Protein AF-A0A1C5MNN3-F1 (afdb_monomer_lite)

Foldseek 3Di:
DVVLVVLLVVLLVVLVVQLPDPQPVSVVLSDFQDDPVQVVLCVPLLNGRPDPLSSVSSLLVVLVVVVVVCVVVVVLVVLLVCLVVLQVVLLCQCPVCCVPPVDHHDCSVCSGSVSVNSSVVSVLVVLVPDPDPDLVVLVVLLVVLVVQQVVCCVPVVDDDDTSSVVSNVSSVSSNVVVDDDPPDPVVVCVPPPVVVLSSCLVVLLVVLVVVCCVPPVDPPPVVVSNVVSSVVSSVQSPDPVNVVVVVVVVDD

Sequence (252 aa):
MRIFLVLNLVWFGIYTLISYSPYKELARWAKLDVNSKNILKCLLFGSAFGNEYLWYLHAIGMVYVVVYFAAKSQLDKIIHRCFPCLVILYWIMSEGTLLAFGKSVQPFMYRNWLVEGVGFYYMGKWIRKHECQRKTLSIGILIIGSIVTTAEYRICGRLEFYFGNLPMVYGMLALGKTVHIKDNILSMIGSKHSLHLYLYSPFVACVFSLLQMILFQTTRHQEVITVVVVLGTTWLVMQGWFIRAIEKLKIA

Radius of gyration: 20.43 Å; chains: 1; bounding box: 42×42×51 Å

pLDDT: mean 77.91, std 9.07, range [34.47, 92.81]

Secondary structure (DSSP, 8-state):
-HHHHHHHHHHHHHHHHHHTSS-HHHHHHT-----HHHHHHHHHH---TT-HHHHHHHHHHHHHHHHHHHHHTTTHHHHHHHHHHHHHHHHIIIIIHHHHHS-PPPGGGTSSIIIIIIHHHHHHHHHHHS----HHHHHHHHHHHHHHHHHHHHHH---S--TTHHHHHHHHHHHHHHS-----HHHHIIIIIHHHHHHHHHHHHHHHHHHHHHHH---TTHHHHHHHHHHHHHHHHT-HHHHHHHHHHT--

Structure (mmCIF, N/CA/C/O backbone):
data_AF-A0A1C5MNN3-F1
#
_entry.id   AF-A0A1C5MNN3-F1
#
loop_
_atom_site.group_PDB
_atom_site.id
_atom_site.type_symbol
_atom_site.label_atom_id
_atom_site.label_alt_id
_atom_site.label_comp_id
_atom_site.label_asym_id
_atom_site.label_entity_id
_atom_site.label_seq_id
_atom_site.pdbx_PDB_ins_code
_atom_site.Cartn_x
_atom_site.Cartn_y
_atom_site.Cartn_z
_atom_site.occupancy
_atom_site.B_iso_or_equiv
_atom_site.auth_seq_id
_atom_site.auth_comp_id
_atom_site.auth_asym_id
_atom_site.auth_atom_id
_atom_site.pdbx_PDB_model_num
ATOM 1 N N . MET A 1 1 ? -9.676 -12.821 -4.456 1.00 58.44 1 MET A N 1
ATOM 2 C CA . MET A 1 1 ? -8.651 -13.871 -4.270 1.00 58.44 1 MET A CA 1
ATOM 3 C C . MET A 1 1 ? -7.979 -14.253 -5.589 1.00 58.44 1 MET A C 1
ATOM 5 O O . MET A 1 1 ? -6.807 -13.941 -5.734 1.00 58.44 1 MET A O 1
ATOM 9 N N . ARG A 1 2 ? -8.698 -14.827 -6.570 1.00 66.81 2 ARG A N 1
ATOM 10 C CA . ARG A 1 2 ? -8.110 -15.340 -7.830 1.00 66.81 2 ARG A CA 1
ATOM 11 C C . ARG A 1 2 ? -7.342 -14.290 -8.648 1.00 66.81 2 ARG A C 1
ATOM 13 O O . ARG A 1 2 ? -6.217 -14.551 -9.044 1.00 66.81 2 ARG A O 1
ATOM 20 N N . ILE A 1 3 ? -7.884 -13.078 -8.797 1.00 73.81 3 ILE A N 1
ATOM 21 C CA . ILE A 1 3 ? -7.255 -12.026 -9.618 1.00 73.81 3 ILE A CA 1
ATOM 22 C C . ILE A 1 3 ? -5.863 -11.598 -9.124 1.00 73.81 3 ILE A C 1
ATOM 24 O O . ILE A 1 3 ? -4.985 -11.372 -9.941 1.00 73.81 3 ILE A O 1
ATOM 28 N N . PHE A 1 4 ? -5.628 -11.538 -7.808 1.00 75.62 4 PHE A N 1
ATOM 29 C CA . PHE A 1 4 ? -4.334 -11.110 -7.258 1.00 75.62 4 PHE A CA 1
ATOM 30 C C . PHE A 1 4 ? -3.255 -12.173 -7.449 1.00 75.62 4 PHE A C 1
ATOM 32 O O . PHE A 1 4 ? -2.132 -11.837 -7.800 1.00 75.62 4 PHE A O 1
ATOM 39 N N . LEU A 1 5 ? -3.606 -13.451 -7.268 1.00 71.94 5 LEU A N 1
ATOM 40 C CA . LEU A 1 5 ? -2.689 -14.570 -7.497 1.00 71.94 5 LEU A CA 1
ATOM 41 C C . LEU A 1 5 ? -2.363 -14.723 -8.986 1.00 71.94 5 LEU A C 1
ATOM 43 O O . LEU A 1 5 ? -1.198 -14.861 -9.342 1.00 71.94 5 LEU A O 1
ATOM 47 N N . VAL A 1 6 ? -3.375 -14.627 -9.856 1.00 77.56 6 VAL A N 1
ATOM 48 C CA . VAL A 1 6 ? -3.179 -14.656 -11.313 1.00 77.56 6 VAL A CA 1
ATOM 49 C C . VAL A 1 6 ? -2.307 -13.485 -11.758 1.00 77.56 6 VAL A C 1
ATOM 51 O O . VAL A 1 6 ? -1.331 -13.701 -12.466 1.00 77.56 6 VAL A O 1
ATOM 54 N N . LEU A 1 7 ? -2.596 -12.261 -11.305 1.00 79.31 7 LEU A N 1
ATOM 55 C CA . LEU A 1 7 ? -1.767 -11.099 -11.629 1.00 79.31 7 LEU A CA 1
ATOM 56 C C . LEU A 1 7 ? -0.347 -11.242 -11.086 1.00 79.31 7 LEU A C 1
ATOM 58 O O . LEU A 1 7 ? 0.587 -10.881 -11.788 1.00 79.31 7 LEU A O 1
ATOM 62 N N . ASN A 1 8 ? -0.162 -11.800 -9.888 1.00 80.12 8 ASN A N 1
ATOM 63 C CA . ASN A 1 8 ? 1.170 -12.045 -9.339 1.00 80.12 8 ASN A CA 1
ATOM 64 C C . ASN A 1 8 ? 1.982 -12.992 -10.240 1.00 80.12 8 ASN A C 1
ATOM 66 O O . ASN A 1 8 ? 3.125 -12.682 -10.560 1.00 80.12 8 ASN A O 1
ATOM 70 N N . LEU A 1 9 ? 1.371 -14.078 -10.727 1.00 79.44 9 LEU A N 1
ATOM 71 C CA . LEU A 1 9 ? 2.006 -15.013 -11.664 1.00 79.44 9 LEU A CA 1
ATOM 72 C C . LEU A 1 9 ? 2.290 -14.378 -13.031 1.00 79.44 9 LEU A C 1
ATOM 74 O O . LEU A 1 9 ? 3.383 -14.544 -13.569 1.00 79.44 9 LEU A O 1
ATOM 78 N N . VAL A 1 10 ? 1.330 -13.628 -13.581 1.00 83.38 10 VAL A N 1
ATOM 79 C CA . VAL A 1 10 ? 1.500 -12.906 -14.853 1.00 83.38 10 VAL A CA 1
ATOM 80 C C . VAL A 1 10 ? 2.658 -11.919 -14.747 1.00 83.38 10 VAL A C 1
ATOM 82 O O . VAL A 1 10 ? 3.534 -11.908 -15.607 1.00 83.38 10 VAL A O 1
ATOM 85 N N . TRP A 1 11 ? 2.706 -11.134 -13.672 1.00 81.69 11 TRP A N 1
ATOM 86 C CA . TRP A 1 11 ? 3.780 -10.176 -13.446 1.00 81.69 11 TRP A CA 1
ATOM 87 C C . TRP A 1 11 ? 5.119 -10.841 -13.195 1.00 81.69 11 TRP A C 1
ATOM 89 O O . TRP A 1 11 ? 6.117 -10.367 -13.724 1.00 81.69 11 TRP A O 1
ATOM 99 N N . PHE A 1 12 ? 5.152 -11.954 -12.464 1.00 81.81 12 PHE A N 1
ATOM 100 C CA . PHE A 1 12 ? 6.369 -12.742 -12.313 1.00 81.81 12 PHE A CA 1
ATOM 101 C C . PHE A 1 12 ? 6.917 -13.157 -13.686 1.00 81.81 12 PHE A C 1
ATOM 103 O O . PHE A 1 12 ? 8.083 -12.902 -13.972 1.00 81.81 12 PHE A O 1
ATOM 110 N N . GLY A 1 13 ? 6.060 -13.676 -14.575 1.00 82.50 13 GLY A N 1
ATOM 111 C CA . GLY A 1 13 ? 6.435 -14.016 -15.950 1.00 82.50 13 GLY A CA 1
ATOM 112 C C . GLY A 1 13 ? 6.907 -12.813 -16.774 1.00 82.50 13 GLY A C 1
ATOM 113 O O . GLY A 1 13 ? 7.949 -12.890 -17.421 1.00 82.50 13 GLY A O 1
ATOM 114 N N . ILE A 1 14 ? 6.191 -11.684 -16.717 1.00 83.56 14 ILE A N 1
ATOM 115 C CA . ILE A 1 14 ? 6.579 -10.436 -17.398 1.00 83.56 14 ILE A CA 1
ATOM 116 C C . ILE A 1 14 ? 7.956 -9.967 -16.916 1.00 83.56 14 ILE A C 1
ATOM 118 O O . ILE A 1 14 ? 8.823 -9.682 -17.738 1.00 83.56 14 ILE A O 1
ATOM 122 N N . TYR A 1 15 ? 8.189 -9.928 -15.603 1.00 83.25 15 TYR A N 1
ATOM 123 C CA . TYR A 1 15 ? 9.475 -9.525 -15.040 1.00 83.25 15 TYR A CA 1
ATOM 124 C C . TYR A 1 15 ? 10.598 -10.477 -15.450 1.00 83.25 15 TYR A C 1
ATOM 126 O O . TYR A 1 15 ? 11.658 -10.017 -15.872 1.00 83.25 15 TYR A O 1
ATOM 134 N N . THR A 1 16 ? 10.359 -11.791 -15.433 1.00 82.62 16 THR A N 1
ATOM 135 C CA . THR A 1 16 ? 11.331 -12.764 -15.942 1.00 82.62 16 THR A CA 1
ATOM 136 C C . THR A 1 16 ? 11.666 -12.501 -17.411 1.00 82.62 16 THR A C 1
ATOM 138 O O . THR A 1 16 ? 12.842 -12.400 -17.745 1.00 82.62 16 THR A O 1
ATOM 141 N N . LEU A 1 17 ? 10.673 -12.308 -18.284 1.00 83.31 17 LEU A N 1
ATOM 142 C CA . LEU A 1 17 ? 10.906 -12.030 -19.706 1.00 83.31 17 LEU A CA 1
ATOM 143 C C . LEU A 1 17 ? 11.680 -10.724 -19.926 1.00 83.31 17 LEU A C 1
ATOM 145 O O . LEU A 1 17 ? 12.639 -10.690 -20.694 1.00 83.31 17 LEU A O 1
ATOM 149 N N . ILE A 1 18 ? 11.302 -9.660 -19.217 1.00 81.88 18 ILE A N 1
ATOM 150 C CA . ILE A 1 18 ? 11.962 -8.358 -19.318 1.00 81.88 18 ILE A CA 1
ATOM 151 C C . ILE A 1 18 ? 13.399 -8.420 -18.775 1.00 81.88 18 ILE A C 1
ATOM 153 O O . ILE A 1 18 ? 14.274 -7.736 -19.303 1.00 81.88 18 ILE A O 1
ATOM 157 N N . SER A 1 19 ? 13.682 -9.269 -17.783 1.00 80.81 19 SER A N 1
ATOM 158 C CA .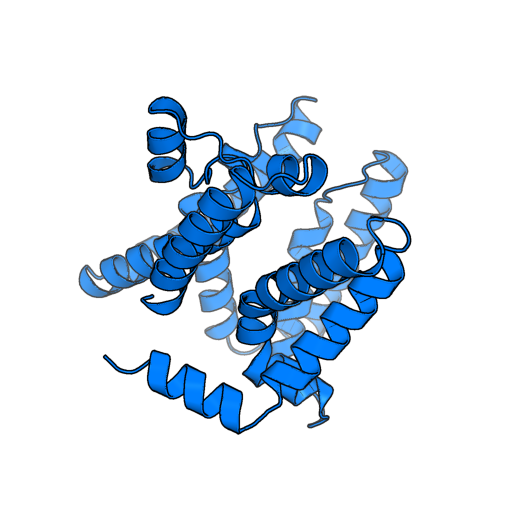 SER A 1 19 ? 15.040 -9.442 -17.249 1.00 80.81 19 SER A CA 1
ATOM 159 C C . SER A 1 19 ? 16.038 -9.997 -18.280 1.00 80.81 19 SER A C 1
ATOM 161 O O . SER A 1 19 ? 17.231 -9.721 -18.175 1.00 80.81 19 SER A O 1
ATOM 163 N N . TYR A 1 20 ? 15.555 -10.705 -19.311 1.00 81.44 20 TYR A N 1
ATOM 164 C CA . TYR A 1 20 ? 16.356 -11.202 -20.441 1.00 81.44 20 TYR A CA 1
ATOM 165 C C . TYR A 1 20 ? 16.415 -10.234 -21.635 1.00 81.44 20 TYR A C 1
ATOM 167 O O . TYR A 1 20 ? 16.997 -10.557 -22.670 1.00 81.44 20 TYR A O 1
ATOM 175 N N . SER A 1 21 ? 15.810 -9.051 -21.518 1.00 77.38 21 SER A N 1
ATOM 176 C CA . SER A 1 21 ? 15.780 -8.050 -22.583 1.00 77.38 21 SER A CA 1
ATOM 177 C C . SER A 1 21 ? 17.183 -7.508 -22.912 1.00 77.38 21 SER A C 1
ATOM 179 O O . SER A 1 21 ? 17.987 -7.302 -21.999 1.00 77.38 21 SER A O 1
ATOM 181 N N . PRO A 1 22 ? 17.485 -7.182 -24.188 1.00 74.38 22 PRO A N 1
ATOM 182 C CA . PRO A 1 22 ? 18.760 -6.564 -24.571 1.00 74.38 22 PRO A CA 1
ATOM 183 C C . PRO A 1 22 ? 18.957 -5.160 -23.969 1.00 74.38 22 PRO A C 1
ATOM 185 O O . PRO A 1 22 ? 20.072 -4.633 -23.957 1.00 74.38 22 PRO A O 1
ATOM 188 N N . TYR A 1 23 ? 17.895 -4.540 -23.449 1.00 76.38 23 TYR A N 1
ATOM 189 C CA . TYR A 1 23 ? 17.963 -3.214 -22.854 1.00 76.38 23 TYR A CA 1
ATOM 190 C C . TYR A 1 23 ? 18.348 -3.258 -21.366 1.00 76.38 23 TYR A C 1
ATOM 192 O O . TYR A 1 23 ? 17.524 -3.554 -20.500 1.00 76.38 23 TYR A O 1
ATOM 200 N N . LYS A 1 24 ? 19.596 -2.879 -21.056 1.00 74.06 24 LYS A N 1
ATOM 201 C CA . LYS A 1 24 ? 20.201 -2.979 -19.710 1.00 74.06 24 LYS A CA 1
ATOM 202 C C . LYS A 1 24 ? 19.406 -2.307 -18.584 1.00 74.06 24 LYS A C 1
ATOM 204 O O . LYS A 1 24 ? 19.302 -2.880 -17.505 1.00 74.06 24 LYS A O 1
ATOM 209 N N . GLU A 1 25 ? 18.855 -1.115 -18.812 1.00 71.38 25 GLU A N 1
ATOM 210 C CA . GLU A 1 25 ? 18.103 -0.383 -17.776 1.00 71.38 25 GLU A CA 1
ATOM 211 C C . GLU A 1 25 ? 16.767 -1.063 -17.444 1.00 71.38 25 GLU A C 1
ATOM 213 O O . GLU A 1 25 ? 16.407 -1.211 -16.278 1.00 71.38 25 GLU A O 1
ATOM 218 N N . LEU A 1 26 ? 16.074 -1.571 -18.463 1.00 70.12 26 LEU A N 1
ATOM 219 C CA . LEU A 1 26 ? 14.813 -2.286 -18.292 1.00 70.12 26 LEU A CA 1
ATOM 220 C C . LEU A 1 26 ? 15.029 -3.670 -17.662 1.00 70.12 26 LEU A C 1
ATOM 222 O O . LEU A 1 26 ? 14.294 -4.068 -16.760 1.00 70.12 26 LEU A O 1
ATOM 226 N N . ALA A 1 27 ? 16.084 -4.370 -18.084 1.00 74.12 27 ALA A N 1
ATOM 227 C CA . ALA A 1 27 ? 16.485 -5.645 -17.501 1.00 74.12 27 ALA A CA 1
ATOM 228 C C . ALA A 1 27 ? 16.883 -5.500 -16.023 1.00 74.12 27 ALA A C 1
ATOM 230 O O . ALA A 1 27 ? 16.552 -6.362 -15.212 1.00 74.12 27 ALA A O 1
ATOM 231 N N . ARG A 1 28 ? 17.543 -4.391 -15.646 1.00 73.94 28 ARG A N 1
ATOM 232 C CA . ARG A 1 28 ? 17.860 -4.077 -14.244 1.00 73.94 28 ARG A CA 1
ATOM 233 C C . ARG A 1 28 ? 16.593 -3.817 -13.428 1.00 73.94 28 ARG A C 1
ATOM 235 O O . ARG A 1 28 ? 16.484 -4.345 -12.329 1.00 73.94 28 ARG A O 1
ATOM 242 N N . TRP A 1 29 ? 15.644 -3.051 -13.968 1.00 72.81 29 TRP A N 1
ATOM 243 C CA . TRP A 1 29 ? 14.363 -2.772 -13.310 1.00 72.81 29 TRP A CA 1
ATOM 244 C C . TRP A 1 29 ? 13.522 -4.037 -13.074 1.00 72.81 29 TRP A C 1
ATOM 246 O O . TRP A 1 29 ? 12.868 -4.168 -12.043 1.00 72.81 29 TRP A O 1
ATOM 256 N N . ALA A 1 30 ? 13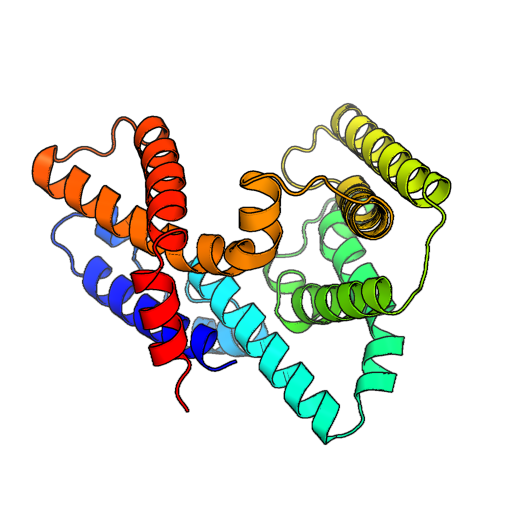.564 -4.986 -14.010 1.00 73.50 30 ALA A N 1
ATOM 257 C CA . ALA A 1 30 ? 12.804 -6.231 -13.940 1.00 73.50 30 ALA A CA 1
ATOM 258 C C . ALA A 1 30 ? 13.546 -7.398 -13.274 1.00 73.50 30 ALA A C 1
ATOM 260 O O . ALA A 1 30 ? 13.024 -8.514 -13.232 1.00 73.50 30 ALA A O 1
ATOM 261 N N . LYS A 1 31 ? 14.770 -7.178 -12.784 1.00 76.94 31 LYS A N 1
ATOM 262 C CA . LYS A 1 31 ? 15.583 -8.246 -12.209 1.00 76.94 31 LYS A CA 1
ATOM 263 C C . LYS A 1 31 ? 14.948 -8.752 -10.914 1.00 76.94 31 LYS A C 1
ATOM 265 O O . LYS A 1 31 ? 14.733 -7.989 -9.977 1.00 76.94 31 LYS A O 1
ATOM 270 N N . LEU A 1 32 ? 14.679 -10.054 -10.868 1.00 78.44 32 LEU A N 1
ATOM 271 C CA . LEU A 1 32 ? 14.131 -10.733 -9.698 1.00 78.44 32 LEU A CA 1
ATOM 272 C C . LEU A 1 32 ? 15.248 -11.462 -8.948 1.00 78.44 32 LEU A C 1
ATOM 274 O O . LEU A 1 32 ? 15.969 -12.274 -9.530 1.00 78.44 32 LEU A O 1
ATOM 278 N N . ASP A 1 33 ? 15.349 -11.238 -7.640 1.00 74.12 33 ASP A N 1
ATOM 279 C CA . ASP A 1 33 ? 16.318 -11.921 -6.778 1.00 74.12 33 ASP A CA 1
ATOM 280 C C . ASP A 1 33 ? 15.761 -13.264 -6.285 1.00 74.12 33 ASP A C 1
ATOM 282 O O . ASP A 1 33 ? 15.411 -13.449 -5.110 1.00 74.12 33 ASP A O 1
ATOM 286 N N . VAL A 1 34 ? 15.660 -14.223 -7.207 1.00 70.56 34 VAL A N 1
ATOM 287 C CA . VAL A 1 34 ? 15.155 -15.572 -6.927 1.00 70.56 34 VAL A CA 1
ATOM 288 C C . VAL A 1 34 ? 16.260 -16.419 -6.289 1.00 70.56 34 VAL A C 1
ATOM 290 O O . VAL A 1 34 ? 17.175 -16.899 -6.950 1.00 70.56 34 VAL A O 1
ATOM 293 N N . ASN A 1 35 ? 16.173 -16.602 -4.972 1.00 75.38 35 ASN A N 1
ATOM 294 C CA . ASN A 1 35 ? 17.053 -17.468 -4.183 1.00 75.38 35 ASN A CA 1
ATOM 295 C C . ASN A 1 35 ? 16.205 -18.242 -3.159 1.00 75.38 35 ASN A C 1
ATOM 297 O O . ASN A 1 35 ? 15.193 -17.718 -2.696 1.00 75.38 35 ASN A O 1
ATOM 301 N N . SER A 1 36 ? 16.611 -19.447 -2.750 1.00 70.50 36 SER A N 1
ATOM 302 C CA . SER A 1 36 ? 15.895 -20.284 -1.769 1.00 70.50 36 SER A CA 1
ATOM 303 C C . SER A 1 36 ? 15.585 -19.538 -0.464 1.00 70.50 36 SER A C 1
ATOM 305 O O . SER A 1 36 ? 14.470 -19.614 0.054 1.00 70.50 36 SER A O 1
ATOM 307 N N . LYS A 1 37 ? 16.524 -18.710 0.013 1.00 74.88 37 LYS A N 1
ATOM 308 C CA . LYS A 1 37 ? 16.318 -17.820 1.170 1.00 74.88 37 LYS A CA 1
ATOM 309 C C . LYS A 1 37 ? 15.230 -16.768 0.923 1.00 74.88 37 LYS A C 1
ATOM 311 O O . LYS A 1 37 ? 14.449 -16.480 1.824 1.00 74.88 37 LYS A O 1
ATOM 316 N N . ASN A 1 38 ? 15.162 -16.207 -0.282 1.00 72.81 38 ASN A N 1
ATOM 317 C CA . ASN A 1 38 ? 14.167 -15.197 -0.648 1.00 72.81 38 ASN A CA 1
ATOM 318 C C . ASN A 1 38 ? 12.795 -15.815 -0.928 1.00 72.81 38 ASN A C 1
ATOM 320 O O . ASN A 1 38 ? 11.794 -15.183 -0.620 1.00 72.81 38 ASN A O 1
ATOM 324 N N . ILE A 1 39 ? 12.733 -17.059 -1.414 1.00 72.31 39 ILE A N 1
ATOM 325 C CA . ILE A 1 39 ? 11.483 -17.825 -1.526 1.00 72.31 39 ILE A CA 1
ATOM 326 C C . ILE A 1 39 ? 10.878 -18.030 -0.133 1.00 72.31 39 ILE A C 1
ATOM 328 O O . ILE A 1 39 ? 9.699 -17.752 0.077 1.00 72.31 39 ILE A O 1
ATOM 332 N N . LEU A 1 40 ? 11.695 -18.440 0.844 1.00 71.19 40 LEU A N 1
ATOM 333 C CA . LEU A 1 40 ? 11.235 -18.619 2.220 1.00 71.19 40 LEU A CA 1
ATOM 334 C C . LEU A 1 40 ? 10.783 -17.291 2.849 1.00 71.19 40 LEU A C 1
ATOM 336 O O . LEU A 1 40 ? 9.727 -17.234 3.477 1.00 71.19 40 LEU A O 1
ATOM 340 N N . LYS A 1 41 ? 11.536 -16.203 2.639 1.00 70.88 41 LYS A N 1
ATOM 341 C CA . LYS A 1 41 ? 11.127 -14.865 3.095 1.00 70.88 41 LYS A CA 1
ATOM 342 C C . LYS A 1 41 ? 9.867 -14.359 2.384 1.00 70.88 41 LYS A C 1
ATOM 344 O O . LYS A 1 41 ? 9.047 -13.708 3.024 1.00 70.88 41 LYS A O 1
ATOM 349 N N . CYS A 1 42 ? 9.676 -14.685 1.106 1.00 71.62 42 CYS A N 1
ATOM 350 C CA . CYS A 1 42 ? 8.456 -14.374 0.366 1.00 71.62 42 CYS A CA 1
ATOM 351 C C . CYS A 1 42 ? 7.252 -15.089 0.982 1.00 71.62 42 CYS A C 1
ATOM 353 O O . CYS A 1 42 ? 6.247 -14.449 1.255 1.00 71.62 42 CYS A O 1
ATOM 355 N N . LEU A 1 43 ? 7.369 -16.387 1.269 1.00 69.19 43 LEU A N 1
ATOM 356 C CA . LEU A 1 43 ? 6.283 -17.169 1.865 1.00 69.19 43 LEU A CA 1
ATOM 357 C C . LEU A 1 43 ? 5.940 -16.714 3.290 1.00 69.19 43 LEU A C 1
ATOM 359 O O . LEU A 1 43 ? 4.767 -16.596 3.636 1.00 69.19 43 LEU A O 1
ATOM 363 N N . LEU A 1 44 ? 6.954 -16.453 4.120 1.00 66.88 44 LEU A N 1
ATOM 364 C CA . LEU A 1 44 ? 6.753 -16.122 5.533 1.00 66.88 44 LEU A CA 1
ATOM 365 C C . LEU A 1 44 ? 6.408 -14.645 5.757 1.00 66.88 44 LEU A C 1
ATOM 367 O O . LEU A 1 44 ? 5.486 -14.335 6.505 1.00 66.88 44 LEU A O 1
ATOM 371 N N . PHE A 1 45 ? 7.121 -13.734 5.094 1.00 64.75 45 PHE A N 1
ATOM 372 C CA . PHE A 1 45 ? 7.054 -12.288 5.341 1.00 64.75 45 PHE A CA 1
ATOM 373 C C . PHE A 1 45 ? 6.544 -11.490 4.136 1.00 64.75 45 PHE A C 1
ATOM 375 O O . PHE A 1 45 ? 6.467 -10.267 4.188 1.00 64.75 45 PHE A O 1
ATOM 382 N N . GLY A 1 46 ? 6.187 -12.153 3.037 1.00 64.94 46 GLY A N 1
ATOM 383 C CA . GLY A 1 46 ? 5.678 -11.501 1.836 1.00 64.94 46 GLY A CA 1
ATOM 384 C C . GLY A 1 46 ? 6.737 -10.821 0.969 1.00 64.94 46 GLY A C 1
ATOM 385 O O . GLY A 1 46 ? 6.361 -10.207 -0.021 1.00 64.94 46 GLY A O 1
ATOM 386 N N . SER A 1 47 ? 8.039 -10.910 1.286 1.00 63.62 47 SER A N 1
ATOM 387 C CA . SER A 1 47 ? 9.103 -10.233 0.523 1.00 63.62 47 SER A CA 1
ATOM 388 C C . SER A 1 47 ? 9.237 -10.794 -0.903 1.00 63.62 47 SER A C 1
ATOM 390 O O . SER A 1 47 ? 9.939 -11.782 -1.129 1.00 63.62 47 SER A O 1
ATOM 392 N N . ALA A 1 48 ? 8.574 -10.181 -1.878 1.00 59.12 48 ALA A N 1
ATOM 393 C CA . ALA A 1 48 ? 8.571 -10.689 -3.244 1.00 59.12 48 ALA A CA 1
ATOM 394 C C . ALA A 1 48 ? 9.831 -10.265 -4.006 1.00 59.12 48 ALA A C 1
ATOM 396 O O . ALA A 1 48 ? 9.841 -9.246 -4.686 1.00 59.12 48 ALA A O 1
ATOM 397 N N . PHE A 1 49 ? 10.895 -11.062 -3.888 1.00 61.88 49 PHE A N 1
ATOM 398 C CA . PHE A 1 49 ? 12.015 -11.125 -4.844 1.00 61.88 49 PHE A CA 1
ATOM 399 C C . PHE A 1 49 ? 12.645 -9.782 -5.276 1.00 61.88 49 PHE A C 1
ATOM 401 O O . PHE A 1 49 ? 13.183 -9.694 -6.376 1.00 61.88 49 PHE A O 1
ATOM 408 N N . GLY A 1 50 ? 12.593 -8.750 -4.425 1.00 60.38 50 GLY A N 1
ATOM 409 C CA . GLY A 1 50 ? 13.141 -7.416 -4.709 1.00 60.38 50 GLY A CA 1
ATOM 410 C C . GLY A 1 50 ? 12.204 -6.448 -5.447 1.00 60.38 50 GLY A C 1
ATOM 411 O O . GLY A 1 50 ? 12.620 -5.332 -5.734 1.00 60.38 50 GLY A O 1
ATOM 412 N N . ASN A 1 51 ? 10.948 -6.823 -5.725 1.00 73.75 51 ASN A N 1
ATOM 413 C CA . ASN A 1 51 ? 9.980 -5.978 -6.428 1.00 73.75 51 ASN A CA 1
ATOM 414 C C . ASN A 1 51 ? 8.780 -5.596 -5.537 1.00 73.75 51 ASN A C 1
ATOM 416 O O . ASN A 1 51 ? 8.029 -6.454 -5.066 1.00 73.75 51 ASN A O 1
ATOM 420 N N . GLU A 1 52 ? 8.573 -4.291 -5.343 1.00 71.56 52 GLU A N 1
ATOM 421 C CA . GLU A 1 52 ? 7.529 -3.739 -4.465 1.00 71.56 52 GLU A CA 1
ATOM 422 C C . GLU A 1 52 ? 6.106 -4.049 -4.944 1.00 71.56 52 GLU A C 1
ATOM 424 O O . GLU A 1 52 ? 5.210 -4.312 -4.140 1.00 71.56 52 GLU A O 1
ATOM 429 N N . TYR A 1 53 ? 5.882 -4.075 -6.257 1.00 74.50 53 TYR A N 1
ATOM 430 C CA . TYR A 1 53 ? 4.557 -4.331 -6.806 1.00 74.50 53 TYR A CA 1
ATOM 431 C C . TYR A 1 53 ? 4.155 -5.808 -6.672 1.00 74.50 53 TYR A C 1
ATOM 433 O O . TYR A 1 53 ? 3.029 -6.121 -6.268 1.00 74.50 53 TYR A O 1
ATOM 441 N N . LEU A 1 54 ? 5.092 -6.734 -6.915 1.00 77.00 54 LEU A N 1
ATOM 442 C CA . LEU A 1 54 ? 4.878 -8.153 -6.615 1.00 77.00 54 LEU A CA 1
ATOM 443 C C . LEU A 1 54 ? 4.658 -8.387 -5.116 1.00 77.00 54 LEU A C 1
ATOM 445 O O . LEU A 1 54 ? 3.821 -9.221 -4.760 1.00 77.00 54 LEU A O 1
ATOM 449 N N . TRP A 1 55 ? 5.370 -7.649 -4.255 1.00 79.44 55 TRP A N 1
ATOM 450 C CA . TRP A 1 55 ? 5.214 -7.726 -2.799 1.00 79.44 55 TRP A CA 1
ATOM 451 C C . TRP A 1 55 ? 3.787 -7.353 -2.402 1.00 79.44 55 TRP A C 1
ATOM 453 O O . TRP A 1 55 ? 3.124 -8.128 -1.714 1.00 79.44 55 TRP A O 1
ATOM 463 N N . TYR A 1 56 ? 3.269 -6.240 -2.924 1.00 77.88 56 TYR A N 1
ATOM 464 C CA . TYR A 1 56 ? 1.906 -5.794 -2.651 1.00 77.88 56 TYR A CA 1
ATOM 465 C C . TYR A 1 56 ? 0.849 -6.810 -3.114 1.00 77.88 56 TYR A C 1
ATOM 467 O O . TYR A 1 56 ? -0.045 -7.183 -2.346 1.00 77.88 56 TYR A O 1
ATOM 475 N N . LEU A 1 57 ? 0.957 -7.297 -4.360 1.00 79.94 57 LEU A N 1
ATOM 476 C CA . LEU A 1 57 ? 0.018 -8.280 -4.914 1.00 79.94 57 LEU A CA 1
ATOM 477 C C . LEU A 1 57 ? 0.004 -9.572 -4.094 1.00 79.94 57 LEU A C 1
ATOM 479 O O . LEU A 1 57 ? -1.066 -10.116 -3.804 1.00 79.94 57 LEU A O 1
ATOM 483 N N . HIS A 1 58 ? 1.190 -10.052 -3.717 1.00 81.31 58 HIS A N 1
ATOM 484 C CA . HIS A 1 58 ? 1.332 -11.236 -2.885 1.00 81.31 58 HIS A CA 1
ATOM 485 C C . HIS A 1 58 ? 0.736 -11.001 -1.494 1.00 81.31 58 HIS A C 1
ATOM 487 O O . HIS A 1 58 ? -0.074 -11.807 -1.033 1.00 81.31 58 HIS A O 1
ATOM 493 N N . ALA A 1 59 ? 1.063 -9.875 -0.854 1.00 82.00 59 ALA A N 1
ATOM 494 C CA . ALA A 1 59 ? 0.606 -9.559 0.490 1.00 82.00 59 ALA A CA 1
ATOM 495 C C . ALA A 1 59 ? -0.925 -9.516 0.578 1.00 82.00 59 ALA A C 1
ATOM 497 O O . ALA A 1 59 ? -1.519 -10.167 1.437 1.00 82.00 59 ALA A O 1
ATOM 498 N N . ILE A 1 60 ? -1.587 -8.838 -0.361 1.00 82.81 60 ILE A N 1
ATOM 499 C CA . ILE A 1 60 ? -3.054 -8.800 -0.412 1.00 82.81 60 ILE A CA 1
ATOM 500 C C . ILE A 1 60 ? -3.650 -10.160 -0.761 1.00 82.81 60 ILE A C 1
ATOM 502 O O . ILE A 1 60 ? -4.667 -10.549 -0.180 1.00 82.81 60 ILE A O 1
ATOM 506 N N . GLY A 1 61 ? -3.031 -10.903 -1.682 1.00 83.12 61 GLY A N 1
ATOM 507 C CA . GLY A 1 61 ? -3.426 -12.277 -1.984 1.00 83.12 61 GLY A CA 1
ATOM 508 C C . GLY A 1 61 ? -3.478 -13.139 -0.720 1.00 83.12 61 GLY A C 1
ATOM 509 O O . GLY A 1 61 ? -4.500 -13.776 -0.455 1.00 83.12 61 GLY A O 1
ATOM 510 N N . MET A 1 62 ? -2.424 -13.076 0.097 1.00 84.50 62 MET A N 1
ATOM 511 C CA . MET A 1 62 ? -2.310 -13.801 1.364 1.00 84.50 62 MET A CA 1
ATOM 512 C C . MET A 1 62 ? -3.321 -13.324 2.413 1.00 84.50 62 MET A C 1
ATOM 514 O O . MET A 1 62 ? -3.946 -14.156 3.069 1.00 84.50 62 MET A O 1
ATOM 518 N N . VAL A 1 63 ? -3.582 -12.016 2.523 1.00 88.00 63 VAL A N 1
ATOM 519 C CA . VAL A 1 63 ? -4.643 -11.490 3.404 1.00 88.00 63 VAL A CA 1
ATOM 520 C C . VAL A 1 63 ? -5.998 -12.107 3.056 1.00 88.00 63 VAL A C 1
ATOM 522 O O . VAL A 1 63 ? -6.704 -12.578 3.946 1.00 88.00 63 VAL A O 1
ATOM 525 N N . TYR A 1 64 ? -6.362 -12.169 1.771 1.00 86.06 64 TYR A N 1
ATOM 526 C CA . TYR A 1 64 ? -7.629 -12.782 1.359 1.00 86.06 64 TYR A CA 1
ATOM 527 C C . TYR A 1 64 ? -7.693 -14.280 1.666 1.00 86.06 64 TYR A C 1
ATOM 529 O O . TYR A 1 64 ? -8.751 -14.761 2.069 1.00 86.06 64 TYR A O 1
ATOM 537 N N . VAL A 1 65 ? -6.584 -15.006 1.495 1.00 86.19 65 VAL A N 1
ATOM 538 C CA . VAL A 1 65 ? -6.481 -16.426 1.867 1.00 86.19 65 VAL A CA 1
ATOM 539 C C . VAL A 1 65 ? -6.748 -16.596 3.364 1.00 86.19 65 VAL A C 1
ATOM 541 O O . VAL A 1 65 ? -7.591 -17.399 3.760 1.00 86.19 65 VAL A O 1
ATOM 544 N N . VAL A 1 66 ? -6.085 -15.797 4.198 1.00 87.44 66 VAL A N 1
ATOM 545 C CA . VAL A 1 66 ? -6.212 -15.852 5.661 1.00 87.44 66 VAL A CA 1
ATOM 546 C C . VAL A 1 66 ? -7.624 -15.499 6.102 1.00 87.44 66 VAL A C 1
ATOM 548 O O . VAL A 1 66 ? -8.198 -16.204 6.925 1.00 87.44 66 VAL A O 1
ATOM 551 N N . VAL A 1 67 ? -8.219 -14.451 5.534 1.00 86.94 67 VAL A N 1
ATOM 552 C CA . VAL A 1 67 ? -9.602 -14.055 5.832 1.00 86.94 67 VAL A CA 1
ATOM 553 C C . VAL A 1 67 ? -10.588 -15.152 5.425 1.00 86.94 67 VAL A C 1
ATOM 555 O O . VAL A 1 67 ? -11.523 -15.434 6.172 1.00 86.94 67 VAL A O 1
ATOM 558 N N . TYR A 1 68 ? -10.370 -15.811 4.283 1.00 87.38 68 TYR A N 1
ATOM 559 C CA . TYR A 1 68 ? -11.196 -16.935 3.843 1.00 87.38 68 TYR A CA 1
ATOM 560 C C . TYR A 1 68 ? -11.129 -18.115 4.825 1.00 87.38 68 TYR A C 1
ATOM 562 O O . TYR A 1 68 ? -12.168 -18.628 5.247 1.00 87.38 68 TYR A O 1
ATOM 570 N N . PHE A 1 69 ? -9.925 -18.506 5.253 1.00 86.81 69 PHE A N 1
ATOM 571 C CA . PHE A 1 69 ? -9.759 -19.553 6.264 1.00 86.81 69 PHE A CA 1
ATOM 572 C C . PHE A 1 69 ? -10.317 -19.140 7.630 1.00 86.81 69 PHE A C 1
ATOM 574 O O . PHE A 1 69 ? -10.988 -19.938 8.278 1.00 86.81 69 PHE A O 1
ATOM 581 N N . ALA A 1 70 ? -10.119 -17.890 8.049 1.00 86.94 70 ALA A N 1
ATOM 582 C CA . ALA A 1 70 ? -10.658 -17.371 9.301 1.00 86.94 70 ALA A CA 1
ATOM 583 C C . ALA A 1 70 ? -12.193 -17.382 9.324 1.00 86.94 70 ALA A C 1
ATOM 585 O O . ALA A 1 70 ? -12.786 -17.688 10.359 1.00 86.94 70 ALA A O 1
ATOM 586 N N . ALA A 1 71 ? -12.834 -17.094 8.188 1.00 84.81 71 ALA A N 1
ATOM 587 C CA . ALA A 1 71 ? -14.281 -17.193 8.041 1.00 84.81 71 ALA A CA 1
ATOM 588 C C . ALA A 1 71 ? -14.759 -18.651 8.132 1.00 84.81 71 ALA A C 1
ATOM 590 O O . ALA A 1 71 ? -15.709 -18.935 8.859 1.00 84.81 71 ALA A O 1
ATOM 591 N N . LYS A 1 72 ? -14.070 -19.583 7.457 1.00 87.12 72 LYS A N 1
ATOM 592 C CA . LYS A 1 72 ? -14.405 -21.016 7.488 1.00 87.12 72 LYS A CA 1
ATOM 593 C C . LYS A 1 72 ? -14.228 -21.632 8.882 1.00 87.12 72 LYS A C 1
ATOM 595 O O . LYS A 1 72 ? -15.054 -22.436 9.297 1.00 87.12 72 LYS A O 1
ATOM 600 N N . SER A 1 73 ? -13.190 -21.225 9.608 1.00 83.44 73 SER A N 1
ATOM 601 C CA . SER A 1 73 ? -12.850 -21.746 10.939 1.00 83.44 73 SER A CA 1
ATOM 602 C C . SER A 1 73 ? -13.469 -20.951 12.098 1.00 83.44 73 SER A C 1
ATOM 604 O O . SER A 1 73 ? -13.084 -21.156 13.243 1.00 83.44 73 SER A O 1
ATOM 606 N N . GLN A 1 74 ? -14.385 -20.011 11.825 1.00 81.81 74 GLN A N 1
ATOM 607 C CA . GLN A 1 74 ? -15.015 -19.128 12.825 1.00 81.81 74 GLN A CA 1
ATOM 608 C C . GLN A 1 74 ? -14.033 -18.295 13.686 1.00 81.81 74 GLN A C 1
ATOM 610 O O . GLN A 1 74 ? -14.411 -17.738 14.718 1.00 81.81 74 GLN A O 1
ATOM 615 N N . LEU A 1 75 ? -12.784 -18.130 13.235 1.00 84.75 75 LEU A N 1
ATOM 616 C CA . LEU A 1 75 ? -11.738 -17.360 13.923 1.00 84.75 75 LEU A CA 1
ATOM 617 C C . LEU A 1 75 ? -11.875 -15.844 13.716 1.00 84.75 75 LEU A C 1
ATOM 619 O O . LEU A 1 75 ? -11.158 -15.072 14.350 1.00 84.75 75 LEU A O 1
ATOM 623 N N . ASP A 1 76 ? -12.807 -15.398 12.868 1.00 83.12 76 ASP A N 1
ATOM 624 C CA . ASP A 1 76 ? -13.037 -13.980 12.559 1.00 83.12 76 ASP A CA 1
ATOM 625 C C . ASP A 1 76 ? -13.219 -13.124 13.825 1.00 83.12 76 ASP A C 1
ATOM 627 O O . ASP A 1 76 ? -12.656 -12.036 13.922 1.00 83.12 76 ASP A O 1
ATOM 631 N N . LYS A 1 77 ? -13.925 -13.642 14.844 1.00 83.56 77 LYS A N 1
ATOM 632 C CA . LYS A 1 77 ? -14.116 -12.950 16.133 1.00 83.56 77 LYS A CA 1
ATOM 633 C C . LYS A 1 77 ? -12.808 -12.765 16.906 1.00 83.56 77 LYS A C 1
ATOM 635 O O . LYS A 1 77 ? -12.628 -11.734 17.550 1.00 83.56 77 LYS A O 1
ATOM 640 N N . ILE A 1 78 ? -11.914 -13.752 16.850 1.00 85.00 78 ILE A N 1
ATOM 641 C CA . ILE A 1 78 ? -10.622 -13.718 17.544 1.00 85.00 78 ILE A CA 1
ATOM 642 C C . ILE A 1 78 ? -9.713 -12.703 16.857 1.00 85.00 78 ILE A C 1
ATOM 644 O O . ILE A 1 78 ? -9.202 -11.799 17.512 1.00 85.00 78 ILE A O 1
ATOM 648 N N . ILE A 1 79 ? -9.596 -12.771 15.529 1.00 85.69 79 ILE A N 1
ATOM 649 C CA . ILE A 1 79 ? -8.771 -11.826 14.765 1.00 85.69 79 ILE A CA 1
ATOM 650 C C . ILE A 1 79 ? -9.308 -10.398 14.915 1.00 85.69 79 ILE A C 1
ATOM 652 O O . ILE A 1 79 ? -8.535 -9.462 15.095 1.00 85.69 79 ILE A O 1
ATOM 656 N N . HIS A 1 80 ? -10.630 -10.223 14.956 1.00 84.81 80 HIS A N 1
ATOM 657 C CA . HIS A 1 80 ? -11.244 -8.924 15.216 1.00 84.81 80 HIS A CA 1
ATOM 658 C C . HIS A 1 80 ? -10.985 -8.382 16.634 1.00 84.81 80 HIS A C 1
ATOM 660 O O . HIS A 1 80 ? -11.076 -7.179 16.851 1.00 84.81 80 HIS A O 1
ATOM 666 N N . ARG A 1 81 ? -10.650 -9.232 17.610 1.00 85.94 81 ARG A N 1
ATOM 667 C CA . ARG A 1 81 ? -10.189 -8.784 18.932 1.00 85.94 81 ARG A CA 1
ATOM 668 C C . ARG A 1 81 ? -8.686 -8.491 18.939 1.00 85.94 81 ARG A C 1
ATOM 670 O O . ARG A 1 81 ? -8.256 -7.596 19.655 1.00 85.94 81 ARG A O 1
ATOM 677 N N . CYS A 1 82 ? -7.906 -9.216 18.139 1.00 87.75 82 CYS A N 1
ATOM 678 C CA . CYS A 1 82 ? -6.448 -9.101 18.086 1.00 87.75 82 CYS A CA 1
ATOM 679 C C . CYS A 1 82 ? -5.928 -8.027 17.115 1.00 87.75 82 CYS A C 1
ATOM 681 O O . CYS A 1 82 ? -4.779 -7.611 17.252 1.00 87.75 82 CYS A O 1
ATOM 683 N N . PHE A 1 83 ? -6.727 -7.546 16.153 1.00 89.12 83 PHE A N 1
ATOM 684 C CA . PHE A 1 83 ? -6.252 -6.555 15.176 1.00 89.12 83 PHE A CA 1
ATOM 685 C C . PHE A 1 83 ? -5.686 -5.264 15.798 1.00 89.12 83 PHE A C 1
ATOM 687 O O . PHE A 1 83 ? -4.709 -4.765 15.241 1.00 89.12 83 PHE A O 1
ATOM 694 N N . PRO A 1 84 ? -6.195 -4.719 16.929 1.00 88.38 84 PRO A N 1
ATOM 695 C CA . PRO A 1 84 ? -5.602 -3.525 17.526 1.00 88.38 84 PRO A CA 1
ATOM 696 C C . PRO A 1 84 ? -4.155 -3.775 17.952 1.00 88.38 84 PRO A C 1
ATOM 698 O O . PRO A 1 84 ? -3.306 -2.915 17.753 1.00 88.38 84 PRO A O 1
ATOM 701 N N . CYS A 1 85 ? -3.846 -4.977 18.451 1.00 90.38 85 CYS A N 1
ATOM 702 C CA . CYS A 1 85 ? -2.478 -5.371 18.772 1.00 90.38 85 CYS A CA 1
ATOM 703 C C . CYS A 1 85 ? -1.596 -5.415 17.519 1.00 90.38 85 CYS A C 1
ATOM 705 O O . CYS A 1 85 ? -0.452 -4.988 17.590 1.00 90.38 85 CYS A O 1
ATOM 707 N N . LEU A 1 86 ? -2.118 -5.875 16.374 1.00 90.31 86 LEU A N 1
ATOM 708 C CA . LEU A 1 86 ? -1.379 -5.877 15.104 1.00 90.31 86 LEU A CA 1
ATOM 709 C C . LEU A 1 86 ? -1.097 -4.455 14.605 1.00 90.31 86 LEU A C 1
ATOM 711 O O . LEU A 1 86 ? 0.019 -4.173 14.183 1.00 90.31 86 LEU A O 1
ATOM 715 N N . VAL A 1 87 ? -2.072 -3.547 14.701 1.00 88.19 87 VAL A N 1
ATOM 716 C CA . VAL A 1 87 ? -1.900 -2.138 14.307 1.00 88.19 87 VAL A CA 1
ATOM 717 C C . VAL A 1 87 ? -0.934 -1.415 15.248 1.00 88.19 87 VAL A C 1
ATOM 719 O O . VAL A 1 87 ? -0.089 -0.656 14.787 1.00 88.19 87 VAL A O 1
ATOM 722 N N . ILE A 1 88 ? -1.001 -1.672 16.557 1.00 87.81 88 ILE A N 1
ATOM 723 C CA . ILE A 1 88 ? -0.040 -1.126 17.528 1.00 87.81 88 ILE A CA 1
ATOM 724 C C . ILE A 1 88 ? 1.358 -1.694 17.274 1.00 87.81 88 ILE A C 1
ATOM 726 O O . ILE A 1 88 ? 2.329 -0.944 17.290 1.00 87.81 88 ILE A O 1
ATOM 730 N N . LEU A 1 89 ? 1.471 -2.995 17.001 1.00 88.88 89 LEU A N 1
ATOM 731 C CA . LEU A 1 89 ? 2.741 -3.629 16.663 1.00 88.88 89 LEU A CA 1
ATOM 732 C C . LEU A 1 89 ? 3.337 -3.016 15.393 1.00 88.88 89 LEU A C 1
ATOM 734 O O . LEU A 1 89 ? 4.513 -2.663 15.398 1.00 88.88 89 LEU A O 1
ATOM 738 N N . TYR A 1 90 ? 2.521 -2.826 14.350 1.00 86.81 90 TYR A N 1
ATOM 739 C CA . TYR A 1 90 ? 2.910 -2.090 13.148 1.00 86.81 90 TYR A CA 1
ATOM 740 C C . TYR A 1 90 ? 3.449 -0.708 13.522 1.00 86.81 90 TYR A C 1
ATOM 742 O O . TYR A 1 90 ? 4.561 -0.369 13.141 1.00 86.81 90 TYR A O 1
ATOM 750 N N . TRP A 1 91 ? 2.702 0.046 14.329 1.00 83.38 91 TRP A N 1
ATOM 751 C CA . TRP A 1 91 ? 3.035 1.418 14.707 1.00 83.38 91 TRP A CA 1
ATOM 752 C C . TRP A 1 91 ? 4.340 1.529 15.514 1.00 83.38 91 TRP A C 1
ATOM 754 O O . TRP A 1 91 ? 5.158 2.418 15.270 1.00 83.38 91 TRP A O 1
ATOM 764 N N . ILE A 1 92 ? 4.568 0.600 16.448 1.00 83.94 92 ILE A N 1
ATOM 765 C CA . ILE A 1 92 ? 5.801 0.526 17.241 1.00 83.94 92 ILE A CA 1
ATOM 766 C C . ILE A 1 92 ? 6.979 0.120 16.356 1.00 83.94 92 ILE A C 1
ATOM 768 O O . ILE A 1 92 ? 8.035 0.735 16.445 1.00 83.94 92 ILE A O 1
ATOM 772 N N . MET A 1 93 ? 6.824 -0.902 15.514 1.00 82.62 93 MET A N 1
ATOM 773 C CA . MET A 1 93 ? 7.924 -1.415 14.694 1.00 82.62 93 MET A CA 1
ATOM 774 C C . MET A 1 93 ? 8.289 -0.490 13.535 1.00 82.62 93 MET A C 1
ATOM 776 O O . MET A 1 93 ? 9.457 -0.436 13.163 1.00 82.62 93 MET A O 1
ATOM 780 N N . SER A 1 94 ? 7.316 0.212 12.952 1.00 76.38 94 SER A N 1
ATOM 781 C CA . SER A 1 94 ? 7.585 1.149 11.866 1.00 76.38 94 SER A CA 1
ATOM 782 C C . SER A 1 94 ? 8.346 2.359 12.394 1.00 76.38 94 SER A C 1
ATOM 784 O O . SER A 1 94 ? 9.420 2.679 11.892 1.00 76.38 94 SER A O 1
ATOM 786 N N . GLU A 1 95 ? 7.833 2.983 13.461 1.00 73.38 95 GLU A N 1
ATOM 787 C CA . GLU A 1 95 ? 8.308 4.299 13.886 1.00 73.38 95 GLU A CA 1
ATOM 788 C C . GLU A 1 95 ? 8.753 4.372 15.354 1.00 73.38 95 GLU A C 1
ATOM 790 O O . GLU A 1 95 ? 9.684 5.113 15.683 1.00 73.38 95 GLU A O 1
ATOM 795 N N . GLY A 1 96 ? 8.125 3.597 16.242 1.00 68.69 96 GLY A N 1
ATOM 796 C CA . GLY A 1 96 ? 8.395 3.621 17.687 1.00 68.69 96 GLY A CA 1
ATOM 797 C C . GLY A 1 96 ? 9.772 3.133 18.080 1.00 68.69 96 GLY A C 1
ATOM 798 O O . GLY A 1 96 ? 10.400 3.736 18.944 1.00 68.69 96 GLY A O 1
ATOM 799 N N . THR A 1 97 ? 10.295 2.106 17.421 1.00 71.38 97 THR A N 1
ATOM 800 C CA . THR A 1 97 ? 11.651 1.622 17.690 1.00 71.38 97 THR A CA 1
ATOM 801 C C . THR A 1 97 ? 12.707 2.627 17.252 1.00 71.38 97 THR A C 1
ATOM 803 O O . THR A 1 97 ? 13.726 2.775 17.928 1.00 71.38 97 THR A O 1
ATOM 806 N N . LEU A 1 98 ? 12.453 3.358 16.161 1.00 71.44 98 LEU A N 1
ATOM 807 C CA . LEU A 1 98 ? 13.359 4.405 15.708 1.00 71.44 98 LEU A CA 1
ATOM 808 C C . LEU A 1 98 ? 13.351 5.590 16.680 1.00 71.44 98 LEU A C 1
ATOM 810 O O . LEU A 1 98 ? 14.420 6.055 17.057 1.00 71.44 98 LEU A O 1
ATOM 814 N N . LEU A 1 99 ? 12.172 6.037 17.130 1.00 67.94 99 LEU A N 1
ATOM 815 C CA . LEU A 1 99 ? 12.064 7.131 18.104 1.00 67.94 99 LEU A CA 1
ATOM 816 C C . LEU A 1 99 ? 12.630 6.765 19.481 1.00 67.94 99 LEU A C 1
ATOM 818 O O . LEU A 1 99 ? 13.295 7.588 20.100 1.00 67.94 99 LEU A O 1
ATOM 822 N N . ALA A 1 100 ? 12.368 5.551 19.969 1.00 68.88 100 ALA A N 1
ATOM 823 C CA . ALA A 1 100 ? 12.750 5.149 21.321 1.00 68.88 100 ALA A CA 1
ATOM 824 C C . ALA A 1 100 ? 14.211 4.686 21.429 1.00 68.88 100 ALA A C 1
ATOM 826 O O . ALA A 1 100 ? 14.843 4.899 22.461 1.00 68.88 100 ALA A O 1
ATOM 827 N N . PHE A 1 101 ? 14.754 4.045 20.388 1.00 71.62 101 PHE A N 1
ATOM 828 C CA . PHE A 1 101 ? 16.064 3.383 20.449 1.00 71.62 101 PHE A CA 1
ATOM 829 C C . PHE A 1 101 ? 17.042 3.829 19.355 1.00 71.62 101 PHE A C 1
ATOM 831 O O . PHE A 1 101 ? 18.146 3.286 19.278 1.00 71.62 101 PHE A O 1
ATOM 838 N N . GLY A 1 102 ? 16.655 4.761 18.476 1.00 69.88 102 GLY A N 1
ATOM 839 C CA . GLY A 1 102 ? 17.490 5.217 17.359 1.00 69.88 102 GLY A CA 1
ATOM 840 C C . GLY A 1 102 ? 17.788 4.132 16.317 1.00 69.88 102 GLY A C 1
ATOM 841 O O . GLY A 1 102 ? 18.666 4.312 15.477 1.00 69.88 102 GLY A O 1
ATOM 842 N N . LYS A 1 103 ? 17.089 2.988 16.368 1.00 74.44 103 LYS A N 1
ATOM 843 C CA . LYS A 1 103 ? 17.301 1.843 15.473 1.00 74.44 103 LYS A CA 1
ATOM 844 C C . LYS A 1 103 ? 16.055 1.577 14.638 1.00 74.44 103 LYS A C 1
ATOM 846 O O . LYS A 1 103 ? 14.965 1.373 15.175 1.00 74.44 103 LYS A O 1
ATOM 851 N N . SER A 1 104 ? 16.231 1.533 13.321 1.00 74.88 104 SER A N 1
ATOM 852 C CA . SER A 1 104 ? 15.180 1.115 12.399 1.00 74.88 104 SER A CA 1
ATOM 853 C C . SER A 1 104 ? 15.022 -0.405 12.423 1.00 74.88 104 SER A C 1
ATOM 855 O O . SER A 1 104 ? 15.994 -1.164 12.401 1.00 74.88 104 SER A O 1
ATOM 857 N N . VAL A 1 105 ? 13.773 -0.861 12.464 1.00 76.56 105 VAL A N 1
ATOM 858 C CA . VAL A 1 105 ? 13.441 -2.263 12.206 1.00 76.56 105 VAL A CA 1
ATOM 859 C C . VAL A 1 105 ? 13.391 -2.467 10.697 1.00 76.56 105 VAL A C 1
ATOM 861 O O . VAL A 1 105 ? 12.955 -1.592 9.947 1.00 76.56 105 VAL A O 1
ATOM 864 N N . GLN A 1 106 ? 13.846 -3.630 10.231 1.00 73.94 106 GLN A N 1
ATOM 865 C CA . GLN A 1 106 ? 13.830 -3.942 8.805 1.00 73.94 106 GLN A CA 1
ATOM 866 C C . GLN A 1 106 ? 12.382 -3.938 8.273 1.00 73.94 106 GLN A C 1
ATOM 868 O O . GLN A 1 106 ? 11.539 -4.638 8.842 1.00 73.94 106 GLN A O 1
ATOM 873 N N . PRO A 1 107 ? 12.081 -3.214 7.172 1.00 72.38 107 PRO A N 1
ATOM 874 C CA . PRO A 1 107 ? 10.710 -3.006 6.706 1.00 72.38 107 PRO A CA 1
ATOM 875 C C . PRO A 1 107 ? 9.879 -4.276 6.528 1.00 72.38 107 PRO A C 1
ATOM 877 O O . PRO A 1 107 ? 8.711 -4.283 6.890 1.00 72.38 107 PRO A O 1
ATOM 880 N N . PHE A 1 108 ? 10.464 -5.386 6.063 1.00 70.75 108 PHE A N 1
ATOM 881 C CA . PHE A 1 108 ? 9.725 -6.643 5.866 1.00 70.75 108 PHE A CA 1
ATOM 882 C C . PHE A 1 108 ? 9.125 -7.236 7.158 1.00 70.75 108 PHE A C 1
ATOM 884 O O . PHE A 1 108 ? 8.223 -8.071 7.095 1.00 70.75 108 PHE A O 1
ATOM 891 N N . MET A 1 109 ? 9.621 -6.846 8.339 1.00 74.81 109 MET A N 1
ATOM 892 C CA . MET A 1 109 ? 9.127 -7.374 9.614 1.00 74.81 109 MET A CA 1
ATOM 893 C C . MET A 1 109 ? 7.768 -6.794 10.013 1.00 74.81 109 MET A C 1
ATOM 895 O O . MET A 1 109 ? 7.000 -7.480 10.683 1.00 74.81 109 MET A O 1
ATOM 899 N N . TYR A 1 110 ? 7.462 -5.563 9.598 1.00 78.81 110 TYR A N 1
ATOM 900 C CA . TYR A 1 110 ? 6.169 -4.925 9.863 1.00 78.81 110 TYR A CA 1
ATOM 901 C C . TYR A 1 110 ? 5.343 -4.728 8.583 1.00 78.81 110 TYR A C 1
ATOM 903 O O . TYR A 1 110 ? 4.120 -4.829 8.641 1.00 78.81 110 TYR A O 1
ATOM 911 N N . ARG A 1 111 ? 5.993 -4.563 7.421 1.00 78.44 111 ARG A N 1
ATOM 912 C CA . ARG A 1 111 ? 5.376 -4.523 6.086 1.00 78.44 111 ARG A CA 1
ATOM 913 C C . ARG A 1 111 ? 5.171 -5.920 5.508 1.00 78.44 111 ARG A C 1
ATOM 915 O O . ARG A 1 111 ? 5.767 -6.305 4.500 1.00 78.44 111 ARG A O 1
ATOM 922 N N . ASN A 1 112 ? 4.375 -6.728 6.195 1.00 86.00 112 ASN A N 1
ATOM 923 C CA . ASN A 1 112 ? 4.007 -8.060 5.729 1.00 86.00 112 ASN A CA 1
ATOM 924 C C . ASN A 1 112 ? 2.495 -8.258 5.733 1.00 86.00 112 ASN A C 1
ATOM 926 O O . ASN A 1 112 ? 1.727 -7.484 6.307 1.00 86.00 112 ASN A O 1
ATOM 930 N N . TRP A 1 113 ? 2.070 -9.339 5.086 1.00 85.25 113 TRP A N 1
ATOM 931 C CA . TRP A 1 113 ? 0.661 -9.680 4.939 1.00 85.25 113 TRP A CA 1
ATOM 932 C C . TRP A 1 113 ? -0.060 -9.873 6.279 1.00 85.25 113 TRP A C 1
ATOM 934 O O . TRP A 1 113 ? -1.275 -9.715 6.323 1.00 85.25 113 TRP A O 1
ATOM 944 N N . LEU A 1 114 ? 0.649 -10.190 7.367 1.00 86.69 114 LEU A N 1
ATOM 945 C CA . LEU A 1 114 ? 0.057 -10.437 8.680 1.00 86.69 114 LEU A CA 1
ATOM 946 C C . LEU A 1 114 ? -0.083 -9.147 9.502 1.00 86.69 114 LEU A C 1
ATOM 948 O O . LEU A 1 114 ? -1.189 -8.792 9.898 1.00 86.69 114 LEU A O 1
ATOM 952 N N . VAL A 1 115 ? 1.017 -8.441 9.761 1.00 86.75 115 VAL A N 1
ATOM 953 C CA . VAL A 1 115 ? 1.037 -7.261 10.639 1.00 86.75 115 VAL A CA 1
ATOM 954 C C . VAL A 1 115 ? 0.334 -6.082 9.968 1.00 86.75 115 VAL A C 1
ATOM 956 O O . VAL A 1 115 ? -0.684 -5.608 10.469 1.00 86.75 115 VAL A O 1
ATOM 959 N N . GLU A 1 116 ? 0.822 -5.660 8.802 1.00 87.12 116 GLU A N 1
ATOM 960 C CA . GLU A 1 116 ? 0.208 -4.594 8.009 1.00 87.12 116 GLU A CA 1
ATOM 961 C C . GLU A 1 116 ? -1.088 -5.092 7.351 1.00 87.12 116 GLU A C 1
ATOM 963 O O . GLU A 1 116 ? -2.162 -4.531 7.565 1.00 87.12 116 GLU A O 1
ATOM 968 N N . GLY A 1 117 ? -1.016 -6.190 6.594 1.00 87.50 117 GLY A N 1
ATOM 969 C CA . GLY A 1 117 ? -2.134 -6.654 5.772 1.00 87.50 117 GLY A CA 1
ATOM 970 C C . GLY A 1 117 ? -3.390 -7.025 6.572 1.00 87.50 117 GLY A C 1
ATOM 971 O O . GLY A 1 117 ? -4.448 -6.417 6.387 1.00 87.50 117 GLY A O 1
ATOM 972 N N . VAL A 1 118 ? -3.303 -8.015 7.470 1.00 89.06 118 VAL A N 1
ATOM 973 C CA . VAL A 1 118 ? -4.448 -8.441 8.297 1.00 89.06 118 VAL A CA 1
ATOM 974 C C . VAL A 1 118 ? -4.836 -7.340 9.288 1.00 89.06 118 VAL A C 1
ATOM 976 O O . VAL A 1 118 ? -6.032 -7.085 9.453 1.00 89.06 118 VAL A O 1
ATOM 979 N N . GLY A 1 119 ? -3.864 -6.651 9.897 1.00 89.75 119 GLY A N 1
ATOM 980 C CA . GLY A 1 119 ? -4.115 -5.542 10.823 1.00 89.75 119 GLY A CA 1
ATOM 981 C C . GLY A 1 119 ? -5.011 -4.460 10.212 1.00 89.75 119 GLY A C 1
ATOM 982 O O . GLY A 1 119 ? -6.105 -4.193 10.725 1.00 89.75 119 GLY A O 1
ATOM 983 N N . PHE A 1 120 ? -4.612 -3.900 9.066 1.00 89.25 120 PHE A N 1
ATOM 984 C CA . PHE A 1 120 ? -5.388 -2.855 8.395 1.00 89.25 120 PHE A CA 1
ATOM 985 C C . PHE A 1 120 ? -6.669 -3.372 7.738 1.00 89.25 120 PHE A C 1
ATOM 987 O O . PHE A 1 120 ? -7.673 -2.656 7.723 1.00 89.25 120 PHE A O 1
ATOM 994 N N . TYR A 1 121 ? -6.699 -4.621 7.260 1.00 90.12 121 TYR A N 1
ATOM 995 C CA . TYR A 1 121 ? -7.929 -5.216 6.732 1.00 90.12 121 TYR A CA 1
ATOM 996 C C . TYR A 1 121 ? -9.038 -5.265 7.795 1.00 90.12 121 TYR A C 1
ATOM 998 O O . TYR A 1 121 ? -10.169 -4.829 7.553 1.00 90.12 121 TYR A O 1
ATOM 1006 N N . TYR A 1 122 ? -8.719 -5.759 8.996 1.00 89.50 122 TYR A N 1
ATOM 1007 C CA . TYR A 1 122 ? -9.691 -5.841 10.087 1.00 89.50 122 TYR A CA 1
ATOM 1008 C C . TYR A 1 122 ? -10.010 -4.473 10.696 1.00 89.50 122 TYR A C 1
ATOM 1010 O O . TYR A 1 122 ? -11.162 -4.259 11.080 1.00 89.50 122 TYR A O 1
ATOM 1018 N N . MET A 1 123 ? -9.065 -3.527 10.694 1.00 88.25 123 MET A N 1
ATOM 1019 C CA . MET A 1 123 ? -9.328 -2.122 11.026 1.00 88.25 123 MET A CA 1
ATOM 1020 C C . MET A 1 123 ? -10.349 -1.501 10.060 1.00 88.25 123 MET A C 1
ATOM 1022 O O . MET A 1 123 ? -11.336 -0.913 10.500 1.00 88.25 123 MET A O 1
ATOM 1026 N N . GLY A 1 124 ? -10.194 -1.711 8.750 1.00 86.88 124 GLY A N 1
ATOM 1027 C CA . GLY A 1 124 ? -11.171 -1.286 7.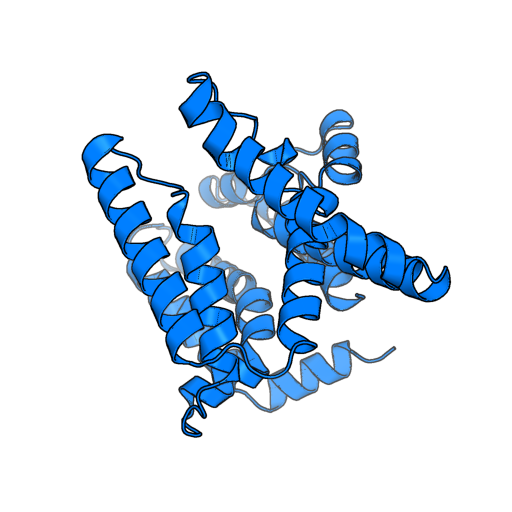743 1.00 86.88 124 GLY A CA 1
ATOM 1028 C C . GLY A 1 124 ? -12.544 -1.942 7.937 1.00 86.88 124 GLY A C 1
ATOM 1029 O O . GLY A 1 124 ? -13.576 -1.268 7.895 1.00 86.88 124 GLY A O 1
ATOM 1030 N N . LYS A 1 125 ? -12.575 -3.251 8.230 1.00 86.69 125 LYS A N 1
ATOM 1031 C CA . LYS A 1 125 ? -13.813 -3.981 8.564 1.00 86.69 125 LYS A CA 1
ATOM 1032 C C . LYS A 1 125 ? -14.492 -3.404 9.814 1.00 86.69 125 LYS A C 1
ATOM 1034 O O . LYS A 1 125 ? -15.717 -3.273 9.839 1.00 86.69 125 LYS A O 1
ATOM 1039 N N . TRP A 1 126 ? -13.708 -3.033 10.825 1.00 86.06 126 TRP A N 1
ATOM 1040 C CA . TRP A 1 126 ? -14.183 -2.420 12.064 1.00 86.06 126 TRP A CA 1
ATOM 1041 C C . TRP A 1 126 ? -14.791 -1.028 11.830 1.00 86.06 126 TRP A C 1
ATOM 1043 O O . TRP A 1 126 ? -15.926 -0.797 12.257 1.00 86.06 126 TRP A O 1
ATOM 1053 N N . ILE A 1 127 ? -14.115 -0.164 11.058 1.00 82.19 127 ILE A N 1
ATOM 1054 C CA . ILE A 1 127 ? -14.624 1.157 10.629 1.00 82.19 127 ILE A CA 1
ATOM 1055 C C . ILE A 1 127 ? -15.939 1.006 9.851 1.00 82.19 127 ILE A C 1
ATOM 1057 O O . ILE A 1 127 ? -16.902 1.752 10.051 1.00 82.19 127 ILE A O 1
ATOM 1061 N N . ARG A 1 128 ? -16.027 0.003 8.968 1.00 80.75 128 ARG A N 1
ATOM 1062 C CA . ARG A 1 128 ? -17.242 -0.240 8.182 1.00 80.75 128 ARG A CA 1
ATOM 1063 C C . ARG A 1 128 ? -18.420 -0.680 9.052 1.00 80.75 128 ARG A C 1
ATOM 1065 O O . ARG A 1 128 ? -19.540 -0.262 8.776 1.00 80.75 128 ARG A O 1
ATOM 1072 N N . LYS A 1 129 ? -18.177 -1.465 10.105 1.00 79.38 129 LYS A N 1
ATOM 1073 C CA . LYS A 1 129 ? -19.223 -1.978 11.004 1.00 79.38 129 LYS A CA 1
ATOM 1074 C C . LYS A 1 129 ? -19.723 -0.947 12.023 1.00 79.38 129 LYS A C 1
ATOM 1076 O O . LYS A 1 129 ? -20.893 -0.992 12.375 1.00 79.38 129 LYS A O 1
ATOM 1081 N N . HIS A 1 130 ? -18.877 -0.026 12.482 1.00 71.44 130 HIS A N 1
ATOM 1082 C CA . HIS A 1 130 ? -19.294 0.996 13.448 1.00 71.44 130 HIS A CA 1
ATOM 1083 C C . HIS A 1 130 ? -20.038 2.129 12.742 1.00 71.44 130 HIS A C 1
ATOM 1085 O O . HIS A 1 130 ? -19.452 2.873 11.953 1.00 71.44 130 HIS A O 1
ATOM 1091 N N . GLU A 1 131 ? -21.342 2.243 12.977 1.00 54.81 131 GLU A N 1
ATOM 1092 C CA . GLU A 1 131 ? -22.129 3.387 12.523 1.00 54.81 131 GLU A CA 1
ATOM 1093 C C . GLU A 1 131 ? -21.654 4.652 13.244 1.00 54.81 131 GLU A C 1
ATOM 1095 O O . GLU A 1 131 ? -21.612 4.708 14.467 1.00 54.81 131 GLU A O 1
ATOM 1100 N N . CYS A 1 132 ? -21.258 5.657 12.463 1.00 52.69 132 CYS A N 1
ATOM 1101 C CA . CYS A 1 132 ? -21.009 7.023 12.913 1.00 52.69 132 CYS A CA 1
ATOM 1102 C C . CYS A 1 132 ? -20.037 7.200 14.091 1.00 52.69 132 CYS A C 1
ATOM 1104 O O . CYS A 1 132 ? -20.428 7.504 15.219 1.00 52.69 132 CYS A O 1
ATOM 1106 N N . GLN A 1 133 ? -18.737 7.264 13.784 1.00 58.88 133 GLN A N 1
ATOM 1107 C CA . GLN A 1 133 ? -17.963 8.299 14.468 1.00 58.88 133 GLN A CA 1
ATOM 1108 C C . GLN A 1 133 ? -18.594 9.652 14.128 1.00 58.88 133 GLN A C 1
ATOM 1110 O O . GLN A 1 133 ? -18.866 9.934 12.961 1.00 58.88 133 GLN A O 1
ATOM 1115 N N . ARG A 1 134 ? -18.878 10.482 15.139 1.00 70.44 134 ARG A N 1
ATOM 1116 C CA . ARG A 1 134 ? -19.363 11.848 14.900 1.00 70.44 134 ARG A CA 1
ATOM 1117 C C . ARG A 1 134 ? -18.367 12.548 13.977 1.00 70.44 134 ARG A C 1
ATOM 1119 O O . ARG A 1 134 ? -17.169 12.497 14.246 1.00 70.44 134 ARG A O 1
ATOM 1126 N N . LYS A 1 135 ? -18.855 13.243 12.946 1.00 80.44 135 LYS A N 1
ATOM 1127 C CA . LYS A 1 135 ? -18.034 14.025 12.002 1.00 80.44 135 LYS A CA 1
ATOM 1128 C C . LYS A 1 135 ? -16.962 14.861 12.721 1.00 80.44 135 LYS A C 1
ATOM 1130 O O . LYS A 1 135 ? -15.810 14.885 12.302 1.00 80.44 135 LYS A O 1
ATOM 1135 N N . THR A 1 136 ? -17.323 15.471 13.851 1.00 82.25 136 THR A N 1
ATOM 1136 C CA . THR A 1 136 ? -16.425 16.248 14.720 1.00 82.25 136 THR A CA 1
ATOM 1137 C C . THR A 1 136 ? -15.251 15.437 15.270 1.00 82.25 136 THR A C 1
ATOM 1139 O O . THR A 1 136 ? -14.134 15.939 15.306 1.00 82.25 136 THR A O 1
ATOM 1142 N N . LEU A 1 137 ? -15.475 14.181 15.666 1.00 84.62 137 LEU A N 1
ATOM 1143 C CA . LEU A 1 137 ? -14.425 13.293 16.166 1.00 84.62 137 LEU A CA 1
ATOM 1144 C C . LEU A 1 137 ? -13.444 12.932 15.044 1.00 84.62 137 LEU A C 1
ATOM 1146 O O . LEU A 1 137 ? -12.239 13.018 15.241 1.00 84.62 137 LEU A O 1
ATOM 1150 N N . SER A 1 138 ? -13.948 12.577 13.858 1.00 84.75 138 SER A N 1
ATOM 1151 C CA . SER A 1 138 ? -13.098 12.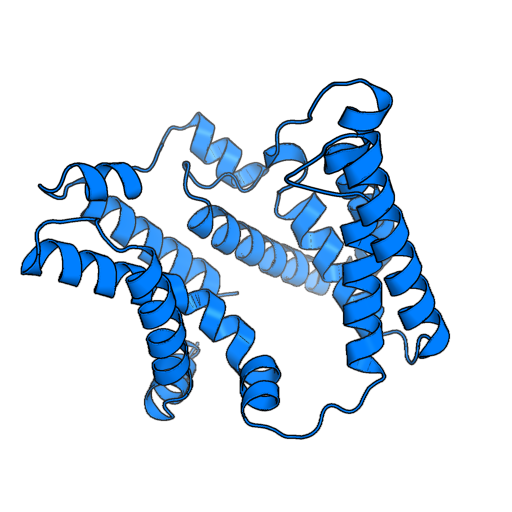233 12.710 1.00 84.75 138 SER A CA 1
ATOM 1152 C C . SER A 1 138 ? -12.263 13.426 12.238 1.00 84.75 138 SER A C 1
ATOM 1154 O O . SER A 1 138 ? -11.078 13.265 11.959 1.00 84.75 138 SER A O 1
ATOM 1156 N N . ILE A 1 139 ? -12.850 14.630 12.226 1.00 87.06 139 ILE A N 1
ATOM 1157 C CA . ILE A 1 139 ? -12.119 15.880 11.970 1.00 87.06 139 ILE A CA 1
ATOM 1158 C C . ILE A 1 139 ? -11.072 16.123 13.062 1.00 87.06 139 ILE A C 1
ATOM 1160 O O . ILE A 1 139 ? -9.934 16.439 12.739 1.00 87.06 139 ILE A O 1
ATOM 1164 N N . GLY A 1 140 ? -11.421 15.935 14.338 1.00 90.25 140 GLY A N 1
ATOM 1165 C CA . GLY A 1 140 ? -10.487 16.092 15.454 1.00 90.25 140 GLY A CA 1
ATOM 1166 C C . GLY A 1 140 ? -9.273 15.167 15.342 1.00 90.25 140 GLY A C 1
ATOM 1167 O O . GLY A 1 140 ? -8.144 15.632 15.446 1.00 90.25 140 GLY A O 1
ATOM 1168 N N . ILE A 1 141 ? -9.488 13.881 15.047 1.00 90.06 141 ILE A N 1
ATOM 1169 C CA . ILE A 1 141 ? -8.408 12.903 14.831 1.00 90.06 141 ILE A CA 1
ATOM 1170 C C . ILE A 1 141 ? -7.544 13.308 13.628 1.00 90.06 141 ILE A C 1
ATOM 1172 O O . ILE A 1 141 ? -6.319 13.243 13.714 1.00 90.06 141 ILE A O 1
ATOM 1176 N N . LEU A 1 142 ? -8.157 13.772 12.535 1.00 90.38 142 LEU A N 1
ATOM 1177 C CA . LEU A 1 142 ? -7.426 14.243 11.359 1.00 90.38 142 LEU A CA 1
ATOM 1178 C C . LEU A 1 142 ? -6.553 15.461 11.693 1.00 90.38 142 LEU A C 1
ATOM 1180 O O . LEU A 1 142 ? -5.374 15.462 11.360 1.00 90.38 142 LEU A O 1
ATOM 1184 N N . ILE A 1 143 ? -7.094 16.454 12.409 1.00 92.75 143 ILE A N 1
ATOM 1185 C CA . ILE A 1 143 ? -6.348 17.641 12.857 1.00 92.75 143 ILE A CA 1
ATOM 1186 C C . ILE A 1 143 ? -5.188 17.237 13.771 1.00 92.75 143 ILE A C 1
ATOM 1188 O O . ILE A 1 143 ? -4.069 17.702 13.570 1.00 92.75 143 ILE A O 1
ATOM 1192 N N . ILE A 1 144 ? -5.429 16.350 14.742 1.00 92.81 144 ILE A N 1
ATOM 1193 C CA . ILE A 1 144 ? -4.381 15.838 15.634 1.00 92.81 144 ILE A CA 1
ATOM 1194 C C . ILE A 1 144 ? -3.287 15.142 14.817 1.00 92.81 144 ILE A C 1
ATOM 1196 O O . ILE A 1 144 ? -2.110 15.429 15.018 1.00 92.81 144 ILE A O 1
ATOM 1200 N N . GLY A 1 145 ? -3.659 14.286 13.860 1.00 90.88 145 GLY A N 1
ATOM 1201 C CA . GLY A 1 145 ? -2.711 13.624 12.964 1.00 90.88 145 GLY A CA 1
ATOM 1202 C C . GLY A 1 145 ? -1.867 14.616 12.164 1.00 90.88 145 GLY A C 1
ATOM 1203 O O . GLY A 1 145 ? -0.646 14.470 12.107 1.00 90.88 145 GLY A O 1
ATOM 1204 N N . SER A 1 146 ? -2.479 15.673 11.627 1.00 90.75 146 SER A N 1
ATOM 1205 C CA . SER A 1 146 ? -1.770 16.734 10.904 1.00 90.75 146 SER A CA 1
ATOM 1206 C C . SER A 1 146 ? -0.820 17.533 11.802 1.00 90.75 146 SER A C 1
ATOM 1208 O O . SER A 1 146 ? 0.308 17.822 11.395 1.00 90.75 146 SER A O 1
ATOM 1210 N N . ILE A 1 147 ? -1.238 17.871 13.028 1.00 92.00 147 ILE A N 1
ATOM 1211 C CA . ILE A 1 147 ? -0.398 18.585 14.003 1.00 92.00 147 ILE A CA 1
ATOM 1212 C C . ILE A 1 147 ? 0.807 17.726 14.386 1.00 92.00 147 ILE A C 1
ATOM 1214 O O . ILE A 1 147 ? 1.934 18.212 14.320 1.00 92.00 147 ILE A O 1
ATOM 1218 N N . VAL A 1 148 ? 0.584 16.453 14.732 1.00 88.94 148 VAL A N 1
ATOM 1219 C CA . VAL A 1 148 ? 1.654 15.510 15.090 1.00 88.94 148 VAL A CA 1
ATOM 1220 C C . VAL A 1 148 ? 2.629 15.351 13.927 1.00 88.94 148 VAL A C 1
ATOM 1222 O O . VAL A 1 148 ? 3.822 15.544 14.121 1.00 88.94 148 VAL A O 1
ATOM 1225 N N . THR A 1 149 ? 2.129 15.128 12.709 1.00 87.38 149 THR A N 1
ATOM 1226 C CA . THR A 1 149 ? 2.963 15.008 11.500 1.00 87.38 149 THR A CA 1
ATOM 1227 C C . THR A 1 149 ? 3.830 16.250 11.280 1.00 87.38 149 THR A C 1
ATOM 1229 O O . THR A 1 149 ? 5.029 16.150 11.026 1.00 87.38 149 THR A O 1
ATOM 1232 N N . THR A 1 150 ? 3.245 17.443 11.427 1.00 87.00 150 THR A N 1
ATOM 1233 C CA . THR A 1 150 ? 3.967 18.713 11.251 1.00 87.00 150 THR A CA 1
ATOM 1234 C C . THR A 1 150 ? 5.010 18.930 12.350 1.00 87.00 150 THR A C 1
ATOM 1236 O O . THR A 1 150 ? 6.113 19.407 12.076 1.00 87.00 150 THR A O 1
ATOM 1239 N N . ALA A 1 151 ? 4.683 18.573 13.594 1.00 86.50 151 ALA A N 1
ATOM 1240 C CA . ALA A 1 151 ? 5.604 18.654 14.721 1.00 86.50 151 ALA A CA 1
ATOM 1241 C C . ALA A 1 151 ? 6.777 17.676 14.554 1.00 86.50 151 ALA A C 1
ATOM 1243 O O . ALA A 1 151 ? 7.927 18.075 14.711 1.00 86.50 151 ALA A O 1
ATOM 1244 N N . GLU A 1 152 ? 6.506 16.431 14.158 1.00 82.69 152 GLU A N 1
ATOM 1245 C CA . GLU A 1 152 ? 7.532 15.427 13.865 1.00 82.69 152 GLU A CA 1
ATOM 1246 C C . GLU A 1 152 ? 8.451 15.858 12.726 1.00 82.69 152 GLU A C 1
ATOM 1248 O O . GLU A 1 152 ? 9.667 15.699 12.823 1.00 82.69 152 GLU A O 1
ATOM 1253 N N . TYR A 1 153 ? 7.889 16.438 11.663 1.00 83.06 153 TYR A N 1
ATOM 1254 C CA . TYR A 1 153 ? 8.681 16.980 10.567 1.00 83.06 153 TYR A CA 1
ATOM 1255 C C . TYR A 1 153 ? 9.654 18.057 11.058 1.00 83.06 153 TYR A C 1
ATOM 1257 O O . TYR A 1 153 ? 10.841 18.008 10.742 1.00 83.06 153 TYR A O 1
ATOM 1265 N N . ARG A 1 154 ? 9.175 19.004 11.876 1.00 82.88 154 ARG A N 1
ATOM 1266 C CA . ARG A 1 154 ? 10.007 20.111 12.369 1.00 82.88 154 ARG A CA 1
ATOM 1267 C C . ARG A 1 154 ? 11.034 19.699 13.420 1.00 82.88 154 ARG A C 1
ATOM 1269 O O . ARG A 1 154 ? 12.128 20.247 13.414 1.00 82.88 154 ARG A O 1
ATOM 1276 N N . ILE A 1 155 ? 10.680 18.793 14.328 1.00 80.38 155 ILE A N 1
ATOM 1277 C CA . ILE A 1 155 ? 11.542 18.411 15.457 1.00 80.38 155 ILE A CA 1
ATOM 1278 C C . ILE A 1 155 ? 12.532 17.324 15.039 1.00 80.38 155 ILE A C 1
ATOM 1280 O O . ILE A 1 155 ? 13.708 17.393 15.385 1.00 80.38 155 ILE A O 1
ATOM 1284 N N . CYS A 1 156 ? 12.067 16.320 14.296 1.00 73.62 156 CYS A N 1
ATOM 1285 C CA . CYS A 1 156 ? 12.854 15.134 13.975 1.00 73.62 156 CYS A CA 1
ATOM 1286 C C . CYS A 1 156 ? 13.400 15.133 12.537 1.00 73.62 156 CYS A C 1
ATOM 1288 O O . CYS A 1 156 ? 14.148 14.222 12.194 1.00 73.62 156 CYS A O 1
ATOM 1290 N N . GLY A 1 157 ? 13.028 16.101 11.685 1.00 66.44 157 GLY A N 1
ATOM 1291 C CA . GLY A 1 157 ? 13.542 16.220 10.310 1.00 66.44 157 GLY A CA 1
ATOM 1292 C C . GLY A 1 157 ? 13.198 15.031 9.405 1.00 66.44 157 GLY A C 1
ATOM 1293 O O . GLY A 1 157 ? 13.919 14.738 8.453 1.00 66.44 157 GLY A O 1
ATOM 1294 N N . ARG A 1 158 ? 12.135 14.289 9.730 1.00 64.88 158 ARG A N 1
ATOM 1295 C CA . ARG A 1 158 ? 11.791 13.019 9.073 1.00 64.88 158 ARG A CA 1
ATOM 1296 C C . ARG A 1 158 ? 11.157 13.256 7.706 1.00 64.88 158 ARG A C 1
ATOM 1298 O O . ARG A 1 158 ? 10.374 14.188 7.563 1.00 64.88 158 ARG A O 1
ATOM 1305 N N . LEU A 1 159 ? 11.436 12.387 6.730 1.00 56.66 159 LEU A N 1
ATOM 1306 C CA . LEU A 1 159 ? 10.978 12.558 5.340 1.00 56.66 159 LEU A CA 1
ATOM 1307 C C . LEU A 1 159 ? 10.040 11.454 4.821 1.00 56.66 159 LEU A C 1
ATOM 1309 O O . LEU A 1 159 ? 9.292 11.712 3.886 1.00 56.66 159 LEU A O 1
ATOM 1313 N N . GLU A 1 160 ? 10.051 10.247 5.399 1.00 58.09 160 GLU A N 1
ATOM 1314 C CA . GLU A 1 160 ? 9.368 9.094 4.775 1.00 58.09 160 GLU A CA 1
ATOM 1315 C C . GLU A 1 160 ? 8.086 8.643 5.491 1.00 58.09 160 GLU A C 1
ATOM 1317 O O . GLU A 1 160 ? 7.057 8.456 4.846 1.00 58.09 160 GLU A O 1
ATOM 1322 N N . PHE A 1 161 ? 8.111 8.480 6.817 1.00 64.62 161 PHE A N 1
ATOM 1323 C CA . PHE A 1 161 ? 6.940 8.081 7.603 1.00 64.62 161 PHE A CA 1
ATOM 1324 C C . PHE A 1 161 ? 6.840 8.880 8.906 1.00 64.62 161 PHE A C 1
ATOM 1326 O O . PHE A 1 161 ? 7.843 9.125 9.584 1.00 64.62 161 PHE A O 1
ATOM 1333 N N . TYR A 1 162 ? 5.605 9.270 9.234 1.00 76.44 162 TYR A N 1
ATOM 1334 C CA . TYR A 1 162 ? 5.242 10.066 10.407 1.00 76.44 162 TYR A CA 1
ATOM 1335 C C . TYR A 1 162 ? 4.268 9.284 11.289 1.00 76.44 162 TYR A C 1
ATOM 1337 O O . TYR A 1 162 ? 3.350 8.636 10.772 1.00 76.44 162 TYR A O 1
ATOM 1345 N N . PHE A 1 163 ? 4.406 9.384 12.614 1.00 76.88 163 PHE A N 1
ATOM 1346 C CA . PHE A 1 163 ? 3.417 8.848 13.550 1.00 76.88 163 PHE A CA 1
ATOM 1347 C C . PHE A 1 163 ? 2.023 9.405 13.290 1.00 76.88 163 PHE A C 1
ATOM 1349 O O . PHE A 1 163 ? 1.041 8.671 13.420 1.00 76.88 163 PHE A O 1
ATOM 1356 N N . GLY A 1 164 ? 1.932 10.680 12.908 1.00 81.75 164 GLY A N 1
ATOM 1357 C CA . GLY A 1 164 ? 0.660 11.339 12.626 1.00 81.75 164 GLY A CA 1
ATOM 1358 C C . GLY A 1 164 ? -0.091 10.790 11.401 1.00 81.75 164 GLY A C 1
ATOM 1359 O O . GLY A 1 164 ? -1.300 11.009 11.288 1.00 81.75 164 GLY A O 1
ATOM 1360 N N . ASN A 1 165 ? 0.557 10.000 10.533 1.00 86.56 165 ASN A N 1
ATOM 1361 C CA . ASN A 1 165 ? -0.085 9.435 9.341 1.00 86.56 165 ASN A CA 1
ATOM 1362 C C . ASN A 1 165 ? -1.218 8.462 9.687 1.00 86.56 165 ASN A C 1
ATOM 1364 O O . ASN A 1 165 ? -2.269 8.495 9.053 1.00 86.56 165 ASN A O 1
ATOM 1368 N N . LEU A 1 166 ? -1.039 7.609 10.698 1.00 85.62 166 LEU A N 1
ATOM 1369 C CA . LEU A 1 166 ? -2.057 6.638 11.113 1.00 85.62 166 LEU A CA 1
ATOM 1370 C C . LEU A 1 166 ? -3.371 7.294 11.573 1.00 85.62 166 LEU A C 1
ATOM 1372 O O . LEU A 1 166 ? -4.422 6.949 11.022 1.00 85.62 166 LEU A O 1
ATOM 1376 N N . PRO A 1 167 ? -3.360 8.247 12.529 1.00 87.38 167 PRO A N 1
ATOM 1377 C CA . PRO A 1 167 ? -4.568 8.974 12.902 1.00 87.38 167 PRO A CA 1
ATOM 1378 C C . PRO A 1 167 ? -5.130 9.800 11.738 1.00 87.38 167 PRO A C 1
ATOM 1380 O O . PRO A 1 167 ? -6.349 9.863 11.589 1.00 87.38 167 PRO A O 1
ATOM 1383 N N . MET A 1 168 ? -4.286 10.362 10.867 1.00 89.31 168 MET A N 1
ATOM 1384 C CA . MET A 1 168 ? -4.749 11.104 9.690 1.00 89.31 168 MET A CA 1
ATOM 1385 C C . MET A 1 168 ? -5.515 10.206 8.703 1.00 89.31 168 MET A C 1
ATOM 1387 O O . MET A 1 168 ? -6.641 10.531 8.322 1.00 89.31 168 MET A O 1
ATOM 1391 N N . VAL A 1 169 ? -4.961 9.040 8.347 1.00 87.62 169 VAL A N 1
ATOM 1392 C CA . VAL A 1 169 ? -5.608 8.046 7.471 1.00 87.62 169 VAL A CA 1
ATOM 1393 C C . VAL A 1 169 ? -6.897 7.529 8.103 1.00 87.62 169 VAL A C 1
ATOM 1395 O O . VAL A 1 169 ? -7.933 7.472 7.439 1.00 87.62 169 VAL A O 1
ATOM 1398 N N . TYR A 1 170 ? -6.866 7.201 9.396 1.00 86.12 170 TYR A N 1
ATOM 1399 C CA . TYR A 1 170 ? -8.057 6.772 10.120 1.00 86.12 170 TYR A CA 1
ATOM 1400 C C . TYR A 1 170 ? -9.156 7.843 10.101 1.00 86.12 170 TYR A C 1
ATOM 1402 O O . TYR A 1 170 ? -10.299 7.550 9.746 1.00 86.12 170 TYR A O 1
ATOM 1410 N N . GLY A 1 171 ? -8.808 9.090 10.436 1.00 87.50 171 GLY A N 1
ATOM 1411 C CA . GLY A 1 171 ? -9.729 10.223 10.443 1.00 87.50 171 GLY A CA 1
ATOM 1412 C C . GLY A 1 171 ? -10.336 10.479 9.066 1.00 87.50 171 GLY A C 1
ATOM 1413 O O . GLY A 1 171 ? -11.543 10.690 8.961 1.00 87.50 171 GLY A O 1
ATOM 1414 N N . MET A 1 172 ? -9.537 10.373 8.001 1.00 87.94 172 MET A N 1
ATOM 1415 C CA . MET A 1 172 ? -9.994 10.558 6.623 1.00 87.94 172 MET A CA 1
ATOM 1416 C C . MET A 1 172 ? -10.950 9.445 6.167 1.00 87.94 172 MET A C 1
ATOM 1418 O O . MET A 1 172 ? -12.002 9.741 5.599 1.00 87.94 172 MET A O 1
ATOM 1422 N N . LEU A 1 173 ? -10.639 8.177 6.462 1.00 86.12 173 LEU A N 1
ATOM 1423 C CA . LEU A 1 173 ? -11.518 7.043 6.149 1.00 86.12 173 LEU A CA 1
ATOM 1424 C C . LEU A 1 173 ? -12.833 7.098 6.941 1.00 86.12 173 LEU A C 1
ATOM 1426 O O . LEU A 1 173 ? -13.901 6.836 6.385 1.00 86.12 173 LEU A O 1
ATOM 1430 N N . ALA A 1 174 ? -12.773 7.473 8.221 1.00 83.75 174 ALA A N 1
ATOM 1431 C CA . ALA A 1 174 ? -13.958 7.655 9.053 1.00 83.75 174 ALA A CA 1
ATOM 1432 C C . ALA A 1 174 ? -14.825 8.825 8.553 1.00 83.75 174 ALA A C 1
ATOM 1434 O O . ALA A 1 174 ? -16.042 8.682 8.426 1.00 83.75 174 ALA A O 1
ATOM 1435 N N . LEU A 1 175 ? -14.204 9.953 8.184 1.00 84.88 175 LEU A N 1
ATOM 1436 C CA . LEU A 1 175 ? -14.894 11.113 7.621 1.00 84.88 175 LEU A CA 1
ATOM 1437 C C . LEU A 1 175 ? -15.578 10.772 6.292 1.00 84.88 175 LEU A C 1
ATOM 1439 O O . LEU A 1 175 ? -16.747 11.116 6.114 1.00 84.88 175 LEU A O 1
ATOM 1443 N N . GLY A 1 176 ? -14.898 10.038 5.404 1.00 79.62 176 GLY A N 1
ATOM 1444 C CA . GLY A 1 176 ? -15.443 9.594 4.117 1.00 79.62 176 GLY A CA 1
ATOM 1445 C C . GLY A 1 176 ? -16.710 8.740 4.234 1.00 79.62 176 GLY A C 1
ATOM 1446 O O . GLY A 1 176 ? -17.524 8.732 3.318 1.00 79.62 176 GLY A O 1
ATOM 1447 N N . LYS A 1 177 ? -16.930 8.075 5.376 1.00 76.62 177 LYS A N 1
ATOM 1448 C CA . LYS A 1 177 ? -18.181 7.356 5.665 1.00 76.62 177 LYS A CA 1
ATOM 1449 C C . LYS A 1 177 ? -19.322 8.284 6.098 1.00 76.62 177 LYS A C 1
ATOM 1451 O O . LYS A 1 177 ? -20.485 7.967 5.881 1.00 76.62 177 LYS A O 1
ATOM 1456 N N . THR A 1 178 ? -18.997 9.402 6.746 1.00 74.31 178 THR A N 1
ATOM 1457 C CA . THR A 1 178 ? -19.983 10.355 7.293 1.00 74.31 178 THR A CA 1
ATOM 1458 C C . THR A 1 178 ? -20.408 11.438 6.306 1.00 74.31 178 THR A C 1
ATOM 1460 O O . THR A 1 178 ? -21.463 12.045 6.474 1.00 74.31 178 THR A O 1
ATOM 1463 N N . VAL A 1 179 ? -19.580 11.720 5.300 1.00 75.69 179 VAL A N 1
ATOM 1464 C CA . VAL A 1 179 ? -19.822 12.781 4.325 1.00 75.69 179 VAL A CA 1
ATOM 1465 C C . VAL A 1 179 ? -20.371 12.168 3.046 1.00 75.69 179 VAL A C 1
ATOM 1467 O O . VAL A 1 179 ? -19.694 11.379 2.392 1.00 75.69 179 VAL A O 1
ATOM 1470 N N . HIS A 1 180 ? -21.576 12.579 2.651 1.00 69.56 180 HIS A N 1
ATOM 1471 C CA . HIS A 1 180 ? -22.061 12.313 1.302 1.00 69.56 180 HIS A CA 1
ATOM 1472 C C . HIS A 1 180 ? -21.228 13.113 0.299 1.00 69.56 180 HIS A C 1
ATOM 1474 O O . HIS A 1 180 ? -21.310 14.340 0.232 1.00 69.56 180 HIS A O 1
ATOM 1480 N N . ILE A 1 181 ? -20.400 12.407 -0.466 1.00 69.06 181 ILE A N 1
ATOM 1481 C CA . ILE A 1 181 ? -19.654 12.982 -1.583 1.00 69.06 181 ILE A CA 1
ATOM 1482 C C . ILE A 1 181 ? -20.613 13.075 -2.770 1.00 69.06 181 ILE A C 1
ATOM 1484 O O . ILE A 1 181 ? -21.258 12.090 -3.118 1.00 69.06 181 ILE A O 1
ATOM 1488 N N . LYS A 1 182 ? -20.705 14.257 -3.389 1.00 74.38 182 LYS A N 1
ATOM 1489 C CA . LYS A 1 182 ? -21.504 14.472 -4.601 1.00 74.38 182 LYS A CA 1
ATOM 1490 C C . LYS A 1 182 ? -21.091 13.483 -5.698 1.00 74.38 182 LYS A C 1
ATOM 1492 O O . LYS A 1 182 ? -19.895 13.247 -5.897 1.00 74.38 182 LYS A O 1
ATOM 1497 N N . ASP A 1 183 ? -22.070 12.959 -6.431 1.00 72.69 183 ASP A N 1
ATOM 1498 C CA . ASP A 1 183 ? -21.865 12.043 -7.557 1.00 72.69 183 ASP A CA 1
ATOM 1499 C C . ASP A 1 183 ? -21.225 12.762 -8.752 1.00 72.69 183 ASP A C 1
ATOM 1501 O O . ASP A 1 183 ? -21.866 13.130 -9.732 1.00 72.69 183 ASP A O 1
ATOM 1505 N N . ASN A 1 184 ? -19.919 12.987 -8.649 1.00 81.19 184 ASN A N 1
ATOM 1506 C CA . ASN A 1 184 ? -19.072 13.469 -9.729 1.00 81.19 184 ASN A CA 1
ATOM 1507 C C . ASN A 1 184 ? -18.295 12.291 -10.337 1.00 81.19 184 ASN A C 1
ATOM 1509 O O . ASN A 1 184 ? -18.061 11.277 -9.675 1.00 81.19 184 ASN A O 1
ATOM 1513 N N . ILE A 1 185 ? -17.799 12.456 -11.568 1.00 76.69 185 ILE A N 1
ATOM 1514 C CA . ILE A 1 185 ? -16.990 11.442 -12.273 1.00 76.69 185 ILE A CA 1
ATOM 1515 C C . ILE A 1 185 ? -15.814 10.960 -11.403 1.00 76.69 185 ILE A C 1
ATOM 1517 O O . ILE A 1 185 ? -15.574 9.762 -11.298 1.00 76.69 185 ILE A O 1
ATOM 1521 N N . LEU A 1 186 ? -15.143 11.873 -10.694 1.00 76.31 186 LEU A N 1
ATOM 1522 C CA . LEU A 1 186 ? -14.064 11.556 -9.746 1.00 76.31 186 LEU A CA 1
ATOM 1523 C C . LEU A 1 186 ? -14.518 10.658 -8.582 1.00 76.31 186 LEU A C 1
ATOM 1525 O O . LEU A 1 186 ? -13.822 9.707 -8.231 1.00 76.31 186 LEU A O 1
ATOM 1529 N N . SER A 1 187 ? -15.699 10.921 -8.013 1.00 76.88 187 SER A N 1
ATOM 1530 C CA . SER A 1 187 ? -16.287 10.100 -6.943 1.00 76.88 187 SER A CA 1
ATOM 1531 C C . SER A 1 187 ? -16.633 8.694 -7.452 1.00 76.88 187 SER A C 1
ATOM 1533 O O . SER A 1 187 ? -16.352 7.686 -6.797 1.00 76.88 187 SER A O 1
ATOM 1535 N N . MET A 1 188 ? -17.161 8.602 -8.676 1.00 76.69 188 MET A N 1
ATOM 1536 C CA . MET A 1 188 ? -17.450 7.328 -9.336 1.00 76.69 188 MET A CA 1
ATOM 1537 C C . MET A 1 188 ? -16.175 6.518 -9.612 1.00 76.69 188 MET A C 1
ATOM 1539 O O . MET A 1 188 ? -16.137 5.318 -9.338 1.00 76.69 188 MET A O 1
ATOM 1543 N N . ILE A 1 189 ? -15.117 7.167 -10.110 1.00 78.50 189 ILE A N 1
ATOM 1544 C CA . ILE A 1 189 ? -13.814 6.532 -10.337 1.00 78.50 189 ILE A CA 1
ATOM 1545 C C . ILE A 1 189 ? -13.241 6.010 -9.011 1.00 78.50 189 ILE A C 1
ATOM 1547 O O . ILE A 1 189 ? -12.856 4.844 -8.921 1.00 78.50 189 ILE A O 1
ATOM 1551 N N . GLY A 1 190 ? -13.239 6.829 -7.958 1.00 74.12 190 GLY A N 1
ATOM 1552 C CA . GLY A 1 190 ? -12.729 6.426 -6.646 1.00 74.12 190 GLY A CA 1
ATOM 1553 C C . GLY A 1 190 ? -13.505 5.258 -6.026 1.00 74.12 190 GLY A C 1
ATOM 1554 O O . GLY A 1 190 ? -12.904 4.318 -5.506 1.00 74.12 190 GLY A O 1
ATOM 1555 N N . SER A 1 191 ? -14.835 5.271 -6.120 1.00 72.44 191 SER A N 1
ATOM 1556 C CA . SER A 1 191 ? -15.689 4.252 -5.492 1.00 72.44 191 SER A CA 1
ATOM 1557 C C . SER A 1 191 ? -15.721 2.920 -6.246 1.00 72.44 191 SER A C 1
ATOM 1559 O O . SER A 1 191 ? -15.666 1.866 -5.614 1.00 72.44 191 SER A O 1
ATOM 1561 N N . LYS A 1 192 ? -15.795 2.943 -7.583 1.00 74.75 192 LYS A N 1
ATOM 1562 C CA . LYS A 1 192 ? -15.960 1.727 -8.402 1.00 74.75 192 LYS A CA 1
ATOM 1563 C C . LYS A 1 192 ? -14.660 1.213 -9.012 1.00 74.75 192 LYS A C 1
ATOM 1565 O O . LYS A 1 192 ? -14.537 0.015 -9.259 1.00 74.75 192 LYS A O 1
ATOM 1570 N N . HIS A 1 193 ? -13.694 2.095 -9.257 1.00 76.81 193 HIS A N 1
ATOM 1571 C CA . HIS A 1 193 ? -12.531 1.789 -10.087 1.00 76.81 193 HIS A CA 1
ATOM 1572 C C . HIS A 1 193 ? -11.185 1.892 -9.365 1.00 76.81 193 HIS A C 1
ATOM 1574 O O . HIS A 1 193 ? -10.190 1.468 -9.941 1.00 76.81 193 HIS A O 1
ATOM 1580 N N . SER A 1 194 ? -11.124 2.361 -8.115 1.00 76.25 194 SER A N 1
ATOM 1581 C CA . SER A 1 194 ? -9.865 2.537 -7.363 1.00 76.25 194 SER A CA 1
ATOM 1582 C C . SER A 1 194 ? -8.976 1.291 -7.326 1.00 76.25 194 SER A C 1
ATOM 1584 O O . SER A 1 194 ? -7.788 1.372 -7.632 1.00 76.25 194 SER A O 1
ATOM 1586 N N . LEU A 1 195 ? -9.547 0.121 -7.026 1.00 77.19 195 LEU A N 1
ATOM 1587 C CA . LEU A 1 195 ? -8.794 -1.136 -7.030 1.00 77.19 195 LEU A CA 1
ATOM 1588 C C . LEU A 1 195 ? -8.268 -1.483 -8.430 1.00 77.19 195 LEU A C 1
ATOM 1590 O O . LEU A 1 195 ? -7.142 -1.948 -8.578 1.00 77.19 195 LEU A O 1
ATOM 1594 N N . HIS A 1 196 ? -9.082 -1.265 -9.460 1.00 77.94 196 HIS A N 1
ATOM 1595 C CA . HIS A 1 196 ? -8.704 -1.559 -10.839 1.00 77.94 196 HIS A CA 1
ATOM 1596 C C . HIS A 1 196 ? -7.608 -0.606 -11.325 1.00 77.94 196 HIS A C 1
ATOM 1598 O O . HIS A 1 196 ? -6.621 -1.064 -11.889 1.00 77.94 196 HIS A O 1
ATOM 1604 N N . LEU A 1 197 ? -7.722 0.690 -11.033 1.00 80.31 197 LEU A N 1
ATOM 1605 C CA . LEU A 1 197 ? -6.679 1.674 -11.319 1.00 80.31 197 LEU A CA 1
ATOM 1606 C C . LEU A 1 197 ? -5.338 1.252 -10.727 1.00 80.31 197 LEU A C 1
ATOM 1608 O O . LEU A 1 197 ? -4.338 1.258 -11.436 1.00 80.31 197 LEU A O 1
ATOM 1612 N N . TYR A 1 198 ? -5.328 0.826 -9.464 1.00 77.56 198 TYR A N 1
ATOM 1613 C CA . TYR A 1 198 ? -4.107 0.360 -8.815 1.00 77.56 198 TYR A CA 1
ATOM 1614 C C . TYR A 1 198 ? -3.539 -0.908 -9.475 1.00 77.56 198 TYR A C 1
ATOM 1616 O O . TYR A 1 198 ? -2.335 -1.028 -9.677 1.00 77.56 198 TYR A O 1
ATOM 1624 N N . LEU A 1 199 ? -4.394 -1.877 -9.816 1.00 77.56 199 LEU A N 1
ATOM 1625 C CA . LEU A 1 199 ? -3.940 -3.143 -10.396 1.00 77.56 199 LEU A CA 1
ATOM 1626 C C . LEU A 1 199 ? -3.392 -2.984 -11.818 1.00 77.56 199 LEU A C 1
ATOM 1628 O O . LEU A 1 199 ? -2.447 -3.681 -12.173 1.00 77.56 199 LEU A O 1
ATOM 1632 N N . TYR A 1 200 ? -3.965 -2.094 -12.627 1.00 79.19 200 TYR A N 1
ATOM 1633 C CA . TYR A 1 200 ? -3.599 -1.964 -14.040 1.00 79.19 200 TYR A CA 1
ATOM 1634 C C . TYR A 1 200 ? -2.638 -0.814 -14.332 1.00 79.19 200 TYR A C 1
ATOM 1636 O O . TYR A 1 200 ? -2.028 -0.819 -15.401 1.00 79.19 200 TYR A O 1
ATOM 1644 N N . SER A 1 201 ? -2.444 0.134 -13.408 1.00 81.31 201 SER A N 1
ATOM 1645 C CA . SER A 1 201 ? -1.493 1.231 -13.620 1.00 81.31 201 SER A CA 1
ATOM 1646 C C . SER A 1 201 ? -0.075 0.754 -13.938 1.00 81.31 201 SER A C 1
ATOM 1648 O O . SER A 1 201 ? 0.520 1.327 -14.852 1.00 81.31 201 SER A O 1
ATOM 1650 N N . PRO A 1 202 ? 0.465 -0.329 -13.340 1.00 80.44 202 PRO A N 1
ATOM 1651 C CA . PRO A 1 202 ? 1.809 -0.781 -13.686 1.00 80.44 202 PRO A CA 1
ATOM 1652 C C . PRO A 1 202 ? 1.856 -1.426 -15.067 1.00 80.44 202 PRO A C 1
ATOM 1654 O O . PRO A 1 202 ? 2.889 -1.380 -15.723 1.00 80.44 202 PRO A O 1
ATOM 1657 N N . PHE A 1 203 ? 0.738 -1.987 -15.543 1.00 80.44 203 PHE A N 1
ATOM 1658 C CA . PHE A 1 203 ? 0.662 -2.562 -16.886 1.00 80.44 203 PHE A CA 1
ATOM 1659 C C . PHE A 1 203 ? 0.731 -1.452 -17.931 1.00 80.44 203 PHE A C 1
ATOM 1661 O O . PHE A 1 203 ? 1.536 -1.514 -18.855 1.00 80.44 203 PHE A O 1
ATOM 1668 N N . VAL A 1 204 ? -0.058 -0.395 -17.731 1.00 81.81 204 VAL A N 1
ATOM 1669 C CA . VAL A 1 204 ? -0.022 0.804 -18.571 1.00 81.81 204 VAL A CA 1
ATOM 1670 C C . VAL A 1 204 ? 1.362 1.454 -18.509 1.00 81.81 204 VAL A C 1
ATOM 1672 O O . VAL A 1 204 ? 1.928 1.761 -19.555 1.00 81.81 204 VAL A O 1
ATOM 1675 N N . ALA A 1 205 ? 1.951 1.575 -17.315 1.00 81.38 205 ALA A N 1
ATOM 1676 C CA . ALA A 1 205 ? 3.319 2.060 -17.140 1.00 81.38 205 ALA A CA 1
ATOM 1677 C C . ALA A 1 205 ? 4.329 1.234 -17.939 1.00 81.38 205 ALA A C 1
ATOM 1679 O O . ALA A 1 205 ? 5.106 1.796 -18.701 1.00 81.38 205 ALA A O 1
ATOM 1680 N N . CYS A 1 206 ? 4.271 -0.093 -17.832 1.00 79.88 206 CYS A N 1
ATOM 1681 C CA . CYS A 1 206 ? 5.162 -0.996 -18.550 1.00 79.88 206 CYS A CA 1
ATOM 1682 C C . CYS A 1 206 ? 5.036 -0.836 -20.071 1.00 79.88 206 CYS A C 1
ATOM 1684 O O . CYS A 1 206 ? 6.053 -0.708 -20.751 1.00 79.88 206 CYS A O 1
ATOM 1686 N N . VAL A 1 207 ? 3.811 -0.760 -20.605 1.00 82.50 207 VAL A N 1
ATOM 1687 C CA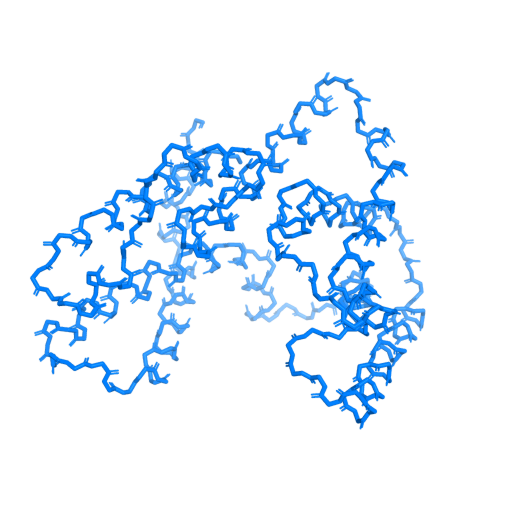 . VAL A 1 207 ? 3.573 -0.537 -22.041 1.00 82.50 207 VAL A CA 1
ATOM 1688 C C . VAL A 1 207 ? 4.153 0.803 -22.496 1.00 82.50 207 VAL A C 1
ATOM 1690 O O . VAL A 1 207 ? 4.872 0.845 -23.492 1.00 82.50 207 VAL A O 1
ATOM 1693 N N . PHE A 1 208 ? 3.899 1.891 -21.764 1.00 80.75 208 PHE A N 1
ATOM 1694 C CA . PHE A 1 208 ? 4.442 3.205 -22.120 1.00 80.75 208 PHE A CA 1
ATOM 1695 C C . PHE A 1 208 ? 5.967 3.264 -22.001 1.00 80.75 208 PHE A C 1
ATOM 1697 O O . PHE A 1 208 ? 6.611 3.844 -22.872 1.00 80.75 208 PHE A O 1
ATOM 1704 N N . SER A 1 209 ? 6.558 2.629 -20.988 1.00 75.81 209 SER A N 1
ATOM 1705 C CA . SER A 1 209 ? 8.014 2.521 -20.861 1.00 75.81 209 SER A CA 1
ATOM 1706 C C . SER A 1 209 ? 8.626 1.717 -22.009 1.0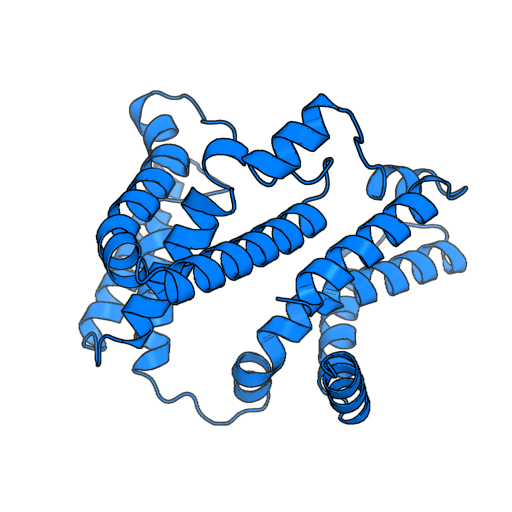0 75.81 209 SER A C 1
ATOM 1708 O O . SER A 1 209 ? 9.637 2.135 -22.567 1.00 75.81 209 SER A O 1
ATOM 1710 N N . LEU A 1 210 ? 8.001 0.612 -22.429 1.00 78.19 210 LEU A N 1
ATOM 1711 C CA . LEU A 1 210 ? 8.442 -0.156 -23.597 1.00 78.19 210 LEU A CA 1
ATOM 1712 C C . LEU A 1 210 ? 8.360 0.674 -24.883 1.00 78.19 210 LEU A C 1
ATOM 1714 O O . LEU A 1 210 ? 9.330 0.727 -25.636 1.00 78.19 210 LEU A O 1
ATOM 1718 N N . LEU A 1 211 ? 7.239 1.365 -25.115 1.00 80.69 211 LEU A N 1
ATOM 1719 C CA . LEU A 1 211 ? 7.069 2.248 -26.272 1.00 80.69 211 LEU A CA 1
ATOM 1720 C C . LEU A 1 211 ? 8.103 3.376 -26.280 1.00 80.69 211 LEU A C 1
ATOM 1722 O O . LEU A 1 211 ? 8.707 3.637 -27.317 1.00 80.69 211 LEU A O 1
ATOM 1726 N N . GLN A 1 212 ? 8.353 4.008 -25.130 1.00 77.94 212 GLN A N 1
ATOM 1727 C CA . GLN A 1 212 ? 9.378 5.041 -25.002 1.00 77.94 212 GLN A CA 1
ATOM 1728 C C . GLN A 1 212 ? 10.758 4.495 -25.377 1.00 77.94 212 GLN A C 1
ATOM 1730 O O . GLN A 1 212 ? 11.503 5.139 -26.114 1.00 77.94 212 GLN A O 1
ATOM 1735 N N . MET A 1 213 ? 11.097 3.303 -24.891 1.00 74.19 213 MET A N 1
ATOM 1736 C CA . MET A 1 213 ? 12.390 2.692 -25.172 1.00 74.19 213 MET A CA 1
ATOM 1737 C C . MET A 1 213 ? 12.554 2.298 -26.638 1.00 74.19 213 MET A C 1
ATOM 1739 O O . MET A 1 213 ? 13.634 2.497 -27.189 1.00 74.19 213 MET A O 1
ATOM 1743 N N . ILE A 1 214 ? 11.499 1.792 -27.279 1.00 78.06 214 ILE A N 1
ATOM 1744 C CA . ILE A 1 214 ? 11.520 1.436 -28.703 1.00 78.06 214 ILE A CA 1
ATOM 1745 C C . ILE A 1 214 ? 11.636 2.692 -29.576 1.00 78.06 214 ILE A C 1
ATOM 1747 O O . ILE A 1 214 ? 12.437 2.711 -30.507 1.00 78.06 214 ILE A O 1
ATOM 1751 N N . LEU A 1 215 ? 10.856 3.735 -29.278 1.00 78.69 215 LEU A N 1
ATOM 1752 C CA . LEU A 1 215 ? 10.747 4.927 -30.126 1.00 78.69 215 LEU A CA 1
ATOM 1753 C C . LEU A 1 215 ? 11.878 5.936 -29.907 1.00 78.69 215 LEU A C 1
ATOM 1755 O O . LEU A 1 215 ? 12.365 6.527 -30.865 1.00 78.69 215 LEU A O 1
ATOM 1759 N N . PHE A 1 216 ? 12.281 6.152 -28.655 1.00 76.50 216 PHE A N 1
ATOM 1760 C CA . PHE A 1 216 ? 13.175 7.251 -28.283 1.00 76.50 216 PHE A CA 1
ATOM 1761 C C . PHE A 1 216 ? 14.494 6.786 -27.664 1.00 76.50 216 PHE A C 1
ATOM 1763 O O . PHE A 1 216 ? 15.368 7.620 -27.434 1.00 76.50 216 PHE A O 1
ATOM 1770 N N . GLN A 1 217 ? 14.638 5.489 -27.353 1.00 72.69 217 GLN A N 1
ATOM 1771 C CA . GLN A 1 217 ? 15.830 4.901 -26.719 1.00 72.69 217 GLN A CA 1
ATOM 1772 C C . GLN A 1 217 ? 16.338 5.686 -25.493 1.00 72.69 217 GLN A C 1
ATOM 1774 O O . GLN A 1 217 ? 17.524 5.676 -25.168 1.00 72.69 217 GLN A O 1
ATOM 1779 N N . THR A 1 218 ? 15.442 6.384 -24.794 1.00 67.38 218 THR A N 1
ATOM 1780 C CA . THR A 1 218 ? 15.776 7.256 -23.668 1.00 67.38 218 THR A CA 1
ATOM 1781 C C . THR A 1 218 ? 14.832 7.010 -22.506 1.00 67.38 218 THR A C 1
ATOM 1783 O O . THR A 1 218 ? 13.691 6.603 -22.699 1.00 67.38 218 THR A O 1
ATOM 1786 N N . THR A 1 219 ? 15.308 7.290 -21.297 1.00 64.88 219 THR A N 1
ATOM 1787 C CA . THR A 1 219 ? 14.507 7.336 -20.067 1.00 64.88 219 THR A CA 1
ATOM 1788 C C . THR A 1 219 ? 14.221 8.773 -19.620 1.00 64.88 219 THR A C 1
ATOM 1790 O O . THR A 1 219 ? 13.594 8.985 -18.582 1.00 64.88 219 THR A O 1
ATOM 1793 N N . ARG A 1 220 ? 14.658 9.783 -20.392 1.00 63.56 220 ARG A N 1
ATOM 1794 C CA . ARG A 1 220 ? 14.386 11.199 -20.099 1.00 63.56 220 ARG A CA 1
ATOM 1795 C C . ARG A 1 220 ? 12.876 11.475 -20.136 1.00 63.56 220 ARG A C 1
ATOM 1797 O O . ARG A 1 220 ? 12.167 10.899 -20.955 1.00 63.56 220 ARG A O 1
ATOM 1804 N N . HIS A 1 221 ? 12.406 12.375 -19.267 1.00 68.94 221 HIS A N 1
ATOM 1805 C CA . HIS A 1 221 ? 10.994 12.780 -19.113 1.00 68.94 221 HIS A CA 1
ATOM 1806 C C . HIS A 1 221 ? 10.060 11.768 -18.418 1.00 68.94 221 HIS A C 1
ATOM 1808 O O . HIS A 1 221 ? 8.884 11.664 -18.769 1.00 68.94 221 HIS A O 1
ATOM 1814 N N . GLN A 1 222 ? 10.536 11.066 -17.381 1.00 68.88 222 GLN A N 1
ATOM 1815 C CA . GLN A 1 222 ? 9.671 10.192 -16.567 1.00 68.88 222 GLN A CA 1
ATOM 1816 C C . GLN A 1 222 ? 8.456 10.913 -15.957 1.00 68.88 222 GLN A C 1
ATOM 1818 O O . GLN A 1 222 ? 7.408 10.295 -15.778 1.00 68.88 222 GLN A O 1
ATOM 1823 N N . GLU A 1 223 ? 8.551 12.217 -15.692 1.00 76.44 223 GLU A N 1
ATOM 1824 C CA . GLU A 1 223 ? 7.437 13.026 -15.180 1.00 76.44 223 GLU A CA 1
ATOM 1825 C C . GLU A 1 223 ? 6.253 13.057 -16.157 1.00 76.44 223 GLU A C 1
ATOM 1827 O O . GLU A 1 223 ? 5.116 12.776 -15.779 1.00 76.44 223 GLU A O 1
ATOM 1832 N N . VAL A 1 224 ? 6.528 13.306 -17.442 1.00 77.38 224 VAL A N 1
ATOM 1833 C CA . VAL A 1 224 ? 5.507 13.333 -18.500 1.00 77.38 224 VAL A CA 1
ATOM 1834 C C . VAL A 1 224 ? 4.874 11.954 -18.653 1.00 77.38 224 VAL A C 1
ATOM 1836 O O . VAL A 1 224 ? 3.656 11.831 -18.756 1.00 77.38 224 VAL A O 1
ATOM 1839 N N . ILE A 1 225 ? 5.688 10.901 -18.597 1.00 76.25 225 ILE A N 1
ATOM 1840 C CA . ILE A 1 225 ? 5.206 9.520 -18.689 1.00 76.25 225 ILE A CA 1
ATOM 1841 C C . ILE A 1 225 ? 4.321 9.172 -17.508 1.00 76.25 225 ILE A C 1
ATOM 1843 O O . ILE A 1 225 ? 3.282 8.556 -17.700 1.00 76.25 225 ILE A O 1
ATOM 1847 N N . THR A 1 226 ? 4.673 9.614 -16.306 1.00 77.06 226 THR A N 1
ATOM 1848 C CA . THR A 1 226 ? 3.851 9.390 -15.115 1.00 77.06 226 THR A CA 1
ATOM 1849 C C . THR A 1 226 ? 2.461 10.003 -15.297 1.00 77.06 226 THR A C 1
ATOM 1851 O O . THR A 1 226 ? 1.458 9.333 -15.051 1.00 77.06 226 THR A O 1
ATOM 1854 N N . VAL A 1 227 ? 2.377 11.230 -15.822 1.00 82.75 227 VAL A N 1
ATOM 1855 C CA . VAL A 1 227 ? 1.091 11.878 -16.134 1.00 82.75 227 VAL A CA 1
ATOM 1856 C C . VAL A 1 227 ? 0.319 11.100 -17.203 1.00 82.75 227 VAL A C 1
ATOM 1858 O O . VAL A 1 227 ? -0.865 10.810 -17.023 1.00 82.75 227 VAL A O 1
ATOM 1861 N N . VAL A 1 228 ? 0.983 10.705 -18.293 1.00 82.94 228 VAL A N 1
ATOM 1862 C CA . VAL A 1 228 ? 0.364 9.935 -19.384 1.00 82.94 228 VAL A CA 1
ATOM 1863 C C . VAL A 1 228 ? -0.134 8.575 -18.896 1.00 82.94 228 VAL A C 1
ATOM 1865 O O . VAL A 1 228 ? -1.219 8.150 -19.280 1.00 82.94 228 VAL A O 1
ATOM 1868 N N . VAL A 1 229 ? 0.600 7.911 -18.006 1.00 81.38 229 VAL A N 1
ATOM 1869 C CA . VAL A 1 229 ? 0.202 6.638 -17.399 1.00 81.38 229 VAL A CA 1
ATOM 1870 C C . VAL A 1 229 ? -1.030 6.822 -16.528 1.00 81.38 229 VAL A C 1
ATOM 1872 O O . VAL A 1 229 ? -1.959 6.023 -16.632 1.00 81.38 229 VAL A O 1
ATOM 1875 N N . VAL A 1 230 ? -1.090 7.870 -15.703 1.00 82.00 230 VAL A N 1
ATOM 1876 C CA . VAL A 1 230 ? -2.271 8.149 -14.872 1.00 82.00 230 VAL A CA 1
ATOM 1877 C C . VAL A 1 230 ? -3.499 8.399 -15.749 1.00 82.00 230 VAL A C 1
ATOM 1879 O O . VAL A 1 230 ? -4.545 7.778 -15.534 1.00 82.00 230 VAL A O 1
ATOM 1882 N N . LEU A 1 231 ? -3.370 9.245 -16.774 1.00 83.88 231 LEU A N 1
ATOM 1883 C CA . LEU A 1 231 ? -4.459 9.545 -17.704 1.00 83.88 231 LEU A CA 1
ATOM 1884 C C . LEU A 1 231 ? -4.871 8.312 -18.516 1.00 83.88 231 LEU A C 1
ATOM 1886 O O . LEU A 1 231 ? -6.056 7.997 -18.596 1.00 83.88 231 LEU A O 1
ATOM 1890 N N . GLY A 1 232 ? -3.901 7.575 -19.056 1.00 82.69 232 GLY A N 1
ATOM 1891 C CA . GLY A 1 232 ? -4.119 6.372 -19.852 1.00 82.69 232 GLY A CA 1
ATOM 1892 C C . GLY A 1 232 ? -4.761 5.248 -19.045 1.00 82.69 232 GLY A C 1
ATOM 1893 O O . GLY A 1 232 ? -5.712 4.626 -19.512 1.00 82.69 232 GLY A O 1
ATOM 1894 N N . THR A 1 233 ? -4.316 5.032 -17.804 1.00 81.06 233 THR A N 1
ATOM 1895 C CA . THR A 1 233 ? -4.925 4.043 -16.902 1.00 81.06 233 THR A CA 1
ATOM 1896 C C . THR A 1 233 ? -6.350 4.445 -16.551 1.00 81.06 233 THR A C 1
ATOM 1898 O O . THR A 1 233 ? -7.250 3.611 -16.599 1.00 81.06 233 THR A O 1
ATOM 1901 N N . THR A 1 234 ? -6.580 5.726 -16.253 1.00 81.38 234 THR A N 1
ATOM 1902 C CA . THR A 1 234 ? -7.925 6.232 -15.951 1.00 81.38 234 THR A CA 1
ATOM 1903 C C . THR A 1 234 ? -8.859 6.048 -17.140 1.00 81.38 234 THR A C 1
ATOM 1905 O O . THR A 1 234 ? -9.939 5.480 -16.990 1.00 81.38 234 THR A O 1
ATOM 1908 N N . TRP A 1 235 ? -8.412 6.433 -18.336 1.00 83.94 235 TRP A N 1
ATOM 1909 C CA . TRP A 1 235 ? -9.163 6.254 -19.572 1.00 83.94 235 TRP A CA 1
ATOM 1910 C C . TRP A 1 235 ? -9.506 4.789 -19.835 1.00 83.94 235 TRP A C 1
ATOM 1912 O O . TRP A 1 235 ? -10.662 4.476 -20.115 1.00 83.94 235 TRP A O 1
ATOM 1922 N N . LEU A 1 236 ? -8.520 3.898 -19.711 1.00 81.06 236 LEU A N 1
ATOM 1923 C CA . LEU A 1 236 ? -8.651 2.466 -19.964 1.00 81.06 236 LEU A CA 1
ATOM 1924 C C . LEU A 1 236 ? -9.625 1.803 -18.982 1.00 81.06 236 LEU A C 1
ATOM 1926 O O . LEU A 1 236 ? -10.501 1.050 -19.402 1.00 81.06 236 LEU A O 1
ATOM 1930 N N . VAL A 1 237 ? -9.538 2.138 -17.692 1.00 77.38 237 VAL A N 1
ATOM 1931 C CA . VAL A 1 237 ? -10.428 1.590 -16.658 1.00 77.38 237 VAL A CA 1
ATOM 1932 C C . VAL A 1 237 ? -11.865 2.117 -16.786 1.00 77.38 237 VAL A C 1
ATOM 1934 O O . VAL A 1 237 ? -12.804 1.401 -16.440 1.00 77.38 237 VAL A O 1
ATOM 1937 N N . MET A 1 238 ? -12.056 3.322 -17.332 1.00 79.06 238 MET A N 1
ATOM 1938 C CA . MET A 1 238 ? -13.384 3.881 -17.619 1.00 79.06 238 MET A CA 1
ATOM 1939 C C . MET A 1 238 ? -14.074 3.249 -18.838 1.00 79.06 238 MET A C 1
ATOM 1941 O O . MET A 1 238 ? -15.272 3.458 -19.033 1.00 79.06 238 MET A O 1
ATOM 1945 N N . GLN A 1 239 ? -13.367 2.466 -19.660 1.00 80.56 239 GLN A N 1
ATOM 1946 C CA . GLN A 1 239 ? -13.978 1.853 -20.835 1.00 80.56 239 GLN A CA 1
ATOM 1947 C C . GLN A 1 239 ? -14.900 0.686 -20.462 1.00 80.56 239 GLN A C 1
ATOM 1949 O O . GLN A 1 239 ? -14.488 -0.307 -19.858 1.00 80.56 239 GLN A O 1
ATOM 1954 N N . GLY A 1 240 ? -16.150 0.734 -20.934 1.00 70.56 240 GLY A N 1
ATOM 1955 C CA . GLY A 1 240 ? -17.139 -0.319 -20.680 1.00 70.56 240 GLY A CA 1
ATOM 1956 C C . GLY A 1 240 ? -16.767 -1.696 -21.250 1.00 70.56 240 GLY A C 1
ATOM 1957 O O . GLY A 1 240 ? -17.256 -2.718 -20.771 1.00 70.56 240 GLY A O 1
ATOM 1958 N N . TRP A 1 241 ? -15.908 -1.770 -22.272 1.00 77.56 241 TRP A N 1
ATOM 1959 C CA . TRP A 1 241 ? -15.388 -3.051 -22.774 1.00 77.56 241 TRP A CA 1
ATOM 1960 C C . TRP A 1 241 ? -14.330 -3.648 -21.840 1.00 77.56 241 TRP A C 1
ATOM 1962 O O . TRP A 1 241 ? -14.308 -4.861 -21.654 1.00 77.56 241 TRP A O 1
ATOM 1972 N N . PHE A 1 242 ? -13.507 -2.810 -21.208 1.00 69.50 242 PHE A N 1
ATOM 1973 C CA . PHE A 1 242 ? -12.466 -3.245 -20.283 1.00 69.50 242 PHE A CA 1
ATOM 1974 C C . PHE A 1 242 ? -13.081 -3.805 -18.999 1.00 69.50 242 PHE A C 1
ATOM 1976 O O . PHE A 1 242 ? -12.707 -4.884 -18.549 1.00 69.50 242 PHE A O 1
ATOM 1983 N N . ILE A 1 243 ? -14.120 -3.143 -18.481 1.00 66.19 243 ILE A N 1
ATOM 1984 C CA . ILE A 1 243 ? -14.907 -3.640 -17.343 1.00 66.19 243 ILE A CA 1
ATOM 1985 C C . ILE A 1 243 ? -15.520 -5.009 -17.669 1.00 66.19 243 ILE A C 1
ATOM 1987 O O . ILE A 1 243 ? -15.361 -5.949 -16.894 1.00 66.19 243 ILE A O 1
ATOM 1991 N N . ARG A 1 244 ? -16.138 -5.158 -18.850 1.00 68.00 244 ARG A N 1
ATOM 1992 C CA . ARG A 1 244 ? -16.708 -6.439 -19.303 1.00 68.00 244 ARG A CA 1
ATOM 1993 C C . ARG A 1 244 ? -15.648 -7.526 -19.500 1.00 68.00 244 ARG A C 1
ATOM 1995 O O . ARG A 1 244 ? -15.905 -8.687 -19.194 1.00 68.00 244 ARG A O 1
ATOM 2002 N N . ALA A 1 245 ? -14.458 -7.176 -19.985 1.00 68.69 245 ALA A N 1
ATOM 2003 C CA . ALA A 1 245 ? -13.339 -8.108 -20.110 1.00 68.69 245 ALA A CA 1
ATOM 2004 C C . ALA A 1 245 ? -12.824 -8.568 -18.734 1.00 68.69 245 ALA A C 1
ATOM 2006 O O . ALA A 1 245 ? -12.559 -9.753 -18.544 1.00 68.69 245 ALA A O 1
ATOM 2007 N N . ILE A 1 246 ? -12.756 -7.665 -17.750 1.00 64.00 246 ILE A N 1
ATOM 2008 C CA . ILE A 1 246 ? -12.399 -7.999 -16.364 1.00 64.00 246 ILE A CA 1
ATOM 2009 C C . ILE A 1 246 ? -13.466 -8.868 -15.707 1.00 64.00 246 ILE A C 1
ATOM 2011 O O . ILE A 1 246 ? -13.132 -9.817 -15.004 1.00 64.00 246 ILE A O 1
ATOM 2015 N N . GLU A 1 247 ? -14.744 -8.558 -15.907 1.00 64.25 247 GLU A N 1
ATOM 2016 C CA . GLU A 1 247 ? -15.836 -9.393 -15.407 1.00 64.25 247 GLU A CA 1
ATOM 2017 C C . GLU A 1 247 ? -15.795 -10.787 -16.026 1.00 64.25 247 GLU A C 1
ATOM 2019 O O . GLU A 1 247 ? -16.001 -11.766 -15.316 1.00 64.25 247 GLU A O 1
ATOM 2024 N N . LYS A 1 248 ? -15.417 -10.900 -17.305 1.00 63.50 248 LYS A N 1
ATOM 2025 C CA . LYS A 1 248 ? -15.158 -12.196 -17.937 1.00 63.50 248 LYS A CA 1
ATOM 2026 C C . LYS A 1 248 ? -13.929 -12.911 -17.370 1.00 63.50 248 LYS A C 1
ATOM 2028 O O . LYS A 1 248 ? -13.962 -14.122 -17.206 1.00 63.50 248 LYS A O 1
ATOM 2033 N N . LEU A 1 249 ? -12.876 -12.184 -17.001 1.00 55.09 249 LEU A N 1
ATOM 2034 C CA . LEU A 1 249 ? -11.720 -12.730 -16.273 1.00 55.09 249 LEU A CA 1
ATOM 2035 C C . LEU A 1 249 ? -12.044 -13.103 -14.813 1.00 55.09 249 LEU A C 1
ATOM 2037 O O . LEU A 1 249 ? -11.312 -13.879 -14.204 1.00 55.09 249 LEU A O 1
ATOM 2041 N N . LYS A 1 250 ? -13.138 -12.577 -14.244 1.00 50.75 250 LYS A N 1
ATOM 2042 C CA . LYS A 1 250 ? -13.714 -13.014 -12.960 1.00 50.75 250 LYS A CA 1
ATOM 2043 C C . LYS A 1 250 ? -14.564 -14.292 -13.089 1.00 50.75 250 LYS A C 1
ATOM 2045 O O . LYS A 1 250 ? -15.135 -14.707 -12.082 1.00 50.75 250 LYS A O 1
ATOM 2050 N N . ILE A 1 251 ? -14.678 -14.905 -14.274 1.00 34.47 251 ILE A N 1
ATOM 2051 C CA . ILE A 1 251 ? -15.481 -16.118 -14.468 1.00 34.47 251 ILE A CA 1
ATOM 2052 C C . ILE A 1 251 ? -14.710 -17.344 -13.964 1.00 34.47 251 ILE A C 1
ATOM 2054 O O . ILE A 1 251 ? -13.616 -17.645 -14.440 1.00 34.47 251 ILE A O 1
ATOM 2058 N N . ALA A 1 252 ? -15.381 -18.043 -13.042 1.00 36.47 252 ALA A N 1
ATOM 2059 C CA . ALA A 1 252 ? -14.982 -19.173 -12.198 1.00 36.47 252 ALA A CA 1
ATOM 2060 C C . ALA A 1 252 ? -14.275 -18.787 -10.895 1.00 36.47 252 ALA A C 1
ATOM 2062 O O . ALA A 1 252 ? -13.152 -18.231 -10.924 1.00 36.47 252 ALA A O 1
#